Protein AF-A0A6A0IL72-F1 (afdb_monomer_lite)

pLDDT: mean 81.66, std 14.53, range [38.06, 97.75]

Radius of gyration: 19.83 Å; chains: 1; bounding box: 52×42×58 Å

Foldseek 3Di:
DVVVVVLCVQLVVLLVCQLVCLCPPPPVPDDPVLSVVSSVQRSVVSSVVSCVVVVDDVPDDDLVRLVVVLCPDPVLVVLVVVLVVLLVQLVVVLVPCQRNLQRHPVLLLLLLVLLLLLLVLLLVCLVPDDDDNVLSVLSNVLSVVSNLVSDPVNVVVLVCVLCVPPPPDDPVVSCCVSVVVVLVVNLVSLLSNLVVLCVQPVSLSSLSVLLSVLSSVLVSLQVSVCVVPVDDDPPSSSSSSSSSSSSSSSSSSSSVSSVPRDPDD

Sequence (265 aa):
MRRVVGLYLLLFPAALAGSAGLSFLLFRHVDLRFEAFAAVVAVPAFQALVVAALSRRPGSTPLAALAARALSDRAVAPLLAADALLLALFVLRASDPAWGLADGPVPAAWGAAKGLAAAGLLLLLACLRPGKPAGRLCLAVTGIGLAAYALDTFRPWLFRLPERVLPGRSLLYRWLASYGALWVVAVAGLLLAGALLWRRREEAGFLADLAAGATLLSGLLVVLNVFLHPFLVEPWQSLVKALGSLTMTFLLASALLALRARPAR

Structure (mmCIF, N/CA/C/O backbone):
data_AF-A0A6A0IL72-F1
#
_entry.id   AF-A0A6A0IL72-F1
#
loop_
_atom_site.group_PDB
_atom_site.id
_atom_site.type_symbol
_atom_site.label_atom_id
_atom_site.label_alt_id
_atom_site.label_comp_id
_atom_site.label_asym_id
_atom_site.label_entity_id
_atom_site.label_seq_id
_atom_site.pdbx_PDB_ins_code
_atom_site.Cartn_x
_atom_site.Cartn_y
_atom_site.Cartn_z
_atom_site.occupancy
_atom_site.B_iso_or_equiv
_atom_site.auth_seq_id
_atom_site.auth_comp_id
_atom_site.auth_asym_id
_atom_site.auth_atom_id
_atom_site.pdbx_PDB_model_num
ATOM 1 N N . MET A 1 1 ? -29.699 -17.834 -8.330 1.00 41.88 1 MET A N 1
ATOM 2 C CA . MET A 1 1 ? -29.641 -17.381 -9.740 1.00 41.88 1 MET A CA 1
ATOM 3 C C . MET A 1 1 ? -29.772 -15.866 -9.925 1.00 41.88 1 MET A C 1
ATOM 5 O O . MET A 1 1 ? -28.859 -15.301 -10.505 1.00 41.88 1 MET A O 1
ATOM 9 N N . ARG A 1 2 ? -30.789 -15.168 -9.387 1.00 38.06 2 ARG A N 1
ATOM 10 C CA . ARG A 1 2 ? -30.931 -13.692 -9.524 1.00 38.06 2 ARG A CA 1
ATOM 11 C C . ARG A 1 2 ? -29.682 -12.864 -9.157 1.00 38.06 2 ARG A C 1
ATOM 13 O O . ARG A 1 2 ? -29.337 -11.948 -9.888 1.00 38.06 2 ARG A O 1
ATOM 20 N N . ARG A 1 3 ? -28.965 -13.210 -8.077 1.00 42.03 3 ARG A N 1
ATOM 21 C CA . ARG A 1 3 ? -27.696 -12.544 -7.696 1.00 42.03 3 ARG A CA 1
ATOM 22 C C . ARG A 1 3 ? -26.552 -12.773 -8.691 1.00 42.03 3 ARG A C 1
ATOM 24 O O . ARG A 1 3 ? -25.750 -11.874 -8.890 1.00 42.03 3 ARG A O 1
ATOM 31 N N . VAL A 1 4 ? -26.492 -13.952 -9.310 1.00 43.38 4 VAL A N 1
ATOM 32 C CA . VAL A 1 4 ? -25.464 -14.302 -10.306 1.00 43.38 4 VAL A CA 1
ATOM 33 C C . VAL A 1 4 ? -25.729 -13.556 -11.612 1.00 43.38 4 VAL A C 1
ATOM 35 O O . VAL A 1 4 ? -24.819 -12.944 -12.149 1.00 43.38 4 VAL A O 1
ATOM 38 N N . VAL A 1 5 ? -26.989 -13.519 -12.061 1.00 46.19 5 VAL A N 1
ATOM 39 C CA . VAL A 1 5 ? -27.412 -12.739 -13.236 1.00 46.19 5 VAL A CA 1
ATOM 40 C C . VAL A 1 5 ? -27.201 -11.240 -13.006 1.00 46.19 5 VAL A C 1
AT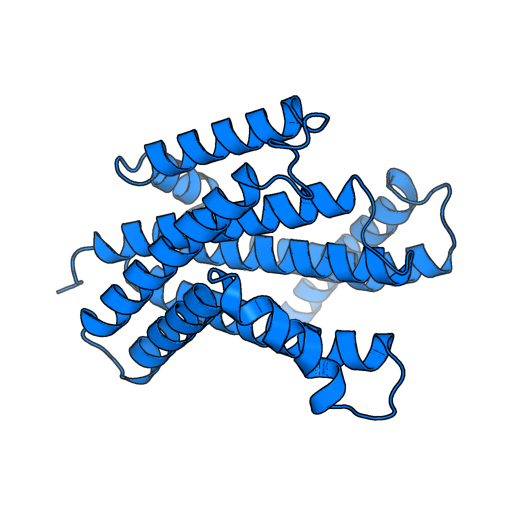OM 42 O O . VAL A 1 5 ? -26.696 -10.560 -13.888 1.00 46.19 5 VAL A O 1
ATOM 45 N N . GLY A 1 6 ? -27.503 -10.727 -11.809 1.00 49.44 6 GLY A N 1
ATOM 46 C CA . GLY A 1 6 ? -27.252 -9.327 -11.453 1.00 49.44 6 GLY A CA 1
ATOM 47 C C . GLY A 1 6 ? -25.765 -8.959 -11.430 1.00 49.44 6 GLY A C 1
ATOM 48 O O . GLY A 1 6 ? -25.395 -7.926 -11.973 1.00 49.44 6 GLY A O 1
ATOM 49 N N . LEU A 1 7 ? -24.903 -9.815 -10.862 1.00 50.97 7 LEU A N 1
ATOM 50 C CA . LEU A 1 7 ? -23.447 -9.633 -10.917 1.00 50.97 7 LEU A CA 1
ATOM 51 C C . LEU A 1 7 ? -22.929 -9.702 -12.357 1.00 50.97 7 LEU A C 1
ATOM 53 O O . LEU A 1 7 ? -22.117 -8.873 -12.743 1.00 50.97 7 LEU A O 1
ATOM 57 N N . TYR A 1 8 ? -23.428 -10.635 -13.167 1.00 47.09 8 TYR A N 1
ATOM 58 C CA . TYR A 1 8 ? -23.041 -10.766 -14.571 1.00 47.09 8 TYR A CA 1
ATOM 59 C C . TYR A 1 8 ? -23.429 -9.530 -15.394 1.00 47.09 8 TYR A C 1
ATOM 61 O O . TYR A 1 8 ? -22.587 -8.958 -16.080 1.00 47.09 8 TYR A O 1
ATOM 69 N N . LEU A 1 9 ? -24.670 -9.053 -15.255 1.00 52.88 9 LEU A N 1
ATOM 70 C CA . LEU A 1 9 ? -25.166 -7.837 -15.911 1.00 52.88 9 LEU A CA 1
ATOM 71 C C . LEU A 1 9 ? -24.466 -6.558 -15.437 1.00 52.88 9 LEU A C 1
ATOM 73 O O . LEU A 1 9 ? -24.568 -5.540 -16.108 1.00 52.88 9 LEU A O 1
ATOM 77 N N . LEU A 1 10 ? -23.755 -6.601 -14.309 1.00 58.22 10 LEU A N 1
ATOM 78 C CA . LEU A 1 10 ? -22.943 -5.495 -13.805 1.00 58.22 10 LEU A CA 1
ATOM 79 C C . LEU A 1 10 ? -21.492 -5.556 -14.269 1.00 58.22 10 LEU A C 1
ATOM 81 O O . LEU A 1 10 ? -20.910 -4.549 -14.667 1.00 58.22 10 LEU A O 1
ATOM 85 N N . LEU A 1 11 ? -20.920 -6.754 -14.237 1.00 53.12 11 LEU A N 1
ATOM 86 C CA . LEU A 1 11 ? -19.556 -7.023 -14.663 1.00 53.12 11 LEU A CA 1
ATOM 87 C C . LEU A 1 11 ? -19.400 -6.879 -16.181 1.00 53.12 11 LEU A C 1
ATOM 89 O O . LEU A 1 11 ? -18.343 -6.455 -16.640 1.00 53.12 11 LEU A O 1
ATOM 93 N N . PHE A 1 12 ? -20.439 -7.183 -16.959 1.00 54.31 12 PHE A N 1
ATOM 94 C CA . PHE A 1 12 ? -20.432 -7.095 -18.420 1.00 54.31 12 PHE A CA 1
ATOM 95 C C . PHE A 1 12 ? -20.286 -5.656 -18.966 1.00 54.31 12 PHE A C 1
ATOM 97 O O . PHE A 1 12 ? -19.329 -5.404 -19.697 1.00 54.31 12 PHE A O 1
ATOM 104 N N . PRO A 1 13 ? -21.131 -4.672 -18.596 1.00 54.44 13 PRO A N 1
ATOM 105 C CA . PRO A 1 13 ? -20.941 -3.282 -19.009 1.00 54.44 13 PRO A CA 1
ATOM 106 C C . PRO A 1 13 ? -19.683 -2.666 -18.390 1.00 54.44 13 PRO A C 1
ATOM 108 O O . PRO A 1 13 ? -19.047 -1.833 -19.026 1.00 54.44 13 PRO A O 1
ATOM 111 N N . ALA A 1 14 ? -19.274 -3.104 -17.193 1.00 57.66 14 ALA A N 1
ATOM 112 C CA . ALA A 1 14 ? -18.000 -2.702 -16.609 1.00 57.66 14 ALA A CA 1
ATOM 113 C C . ALA A 1 14 ? -16.800 -3.210 -17.431 1.00 57.66 14 ALA A C 1
ATOM 115 O O . ALA A 1 14 ? -15.848 -2.465 -17.651 1.00 57.66 14 ALA A O 1
ATOM 116 N N . ALA A 1 15 ? -16.867 -4.440 -17.950 1.00 57.91 15 ALA A N 1
ATOM 117 C CA . ALA A 1 15 ? -15.878 -4.954 -18.890 1.00 57.91 15 ALA A CA 1
ATOM 118 C C . ALA A 1 15 ? -15.869 -4.184 -20.202 1.00 57.91 15 ALA A C 1
ATOM 120 O O . ALA A 1 15 ? -14.795 -3.791 -20.632 1.00 57.91 15 ALA A O 1
ATOM 121 N N . LEU A 1 16 ? -17.039 -3.919 -20.788 1.00 58.41 16 LEU A N 1
ATOM 122 C CA . LEU A 1 16 ? -17.164 -3.151 -22.028 1.00 58.41 16 LEU A CA 1
ATOM 123 C C . LEU A 1 16 ? -16.639 -1.721 -21.885 1.00 58.41 16 LEU A C 1
ATOM 125 O O . LEU A 1 16 ? -15.922 -1.244 -22.758 1.00 58.41 16 LEU A O 1
ATOM 129 N N . ALA A 1 17 ? -16.963 -1.039 -20.785 1.00 59.59 17 ALA A N 1
ATOM 130 C CA . ALA A 1 17 ? -16.472 0.307 -20.508 1.00 59.59 17 ALA A CA 1
ATOM 131 C C . ALA A 1 17 ? -14.963 0.313 -20.218 1.00 59.59 17 ALA A C 1
ATOM 133 O O . ALA A 1 17 ? -14.257 1.198 -20.692 1.00 59.59 17 ALA A O 1
ATOM 134 N N . GLY A 1 18 ? -14.461 -0.688 -19.486 1.00 58.06 18 GLY A N 1
ATOM 135 C CA . GLY A 1 18 ? -13.032 -0.865 -19.231 1.00 58.06 18 GLY A CA 1
ATOM 136 C C . GLY A 1 18 ? -12.243 -1.146 -20.510 1.00 58.06 18 GLY A C 1
ATOM 137 O O . GLY A 1 18 ? -11.233 -0.492 -20.755 1.00 58.06 18 GLY A O 1
ATOM 138 N N . SER A 1 19 ? -12.725 -2.055 -21.362 1.00 58.22 19 SER A N 1
ATOM 139 C CA . SER A 1 19 ? -12.102 -2.360 -22.652 1.00 58.22 19 SER A CA 1
ATOM 140 C C . SER A 1 19 ? -12.186 -1.173 -23.609 1.00 58.22 19 SER A C 1
ATOM 142 O O . SER A 1 19 ? -11.173 -0.791 -24.178 1.00 58.22 19 SER A O 1
ATOM 144 N N . ALA A 1 20 ? -13.348 -0.521 -23.726 1.00 55.88 20 ALA A N 1
ATOM 145 C CA . ALA A 1 20 ? -13.509 0.652 -24.581 1.00 55.88 20 ALA A CA 1
ATOM 146 C C . ALA A 1 20 ? -12.652 1.832 -24.100 1.00 55.88 20 ALA A C 1
ATOM 148 O O . ALA A 1 20 ? -12.036 2.504 -24.918 1.00 55.88 20 ALA A O 1
ATOM 149 N N . GLY A 1 21 ? -12.561 2.069 -22.788 1.00 56.91 21 GLY A N 1
ATOM 150 C CA . GLY A 1 21 ? -11.708 3.111 -22.216 1.00 56.91 21 GLY A CA 1
ATOM 151 C C . GLY A 1 21 ? -10.224 2.875 -22.500 1.00 56.91 21 GLY A C 1
ATOM 152 O O . GLY A 1 21 ? -9.524 3.811 -22.881 1.00 56.91 21 GLY A O 1
ATOM 153 N N . LEU A 1 22 ? -9.756 1.628 -22.393 1.00 55.00 22 LEU A N 1
ATOM 154 C CA . LEU A 1 22 ? -8.389 1.252 -22.768 1.00 55.00 22 LEU A CA 1
ATOM 155 C C . LEU A 1 22 ? -8.123 1.477 -24.265 1.00 55.00 22 LEU A C 1
ATOM 157 O O . LEU A 1 22 ? -7.118 2.100 -24.611 1.00 55.00 22 LEU A O 1
ATOM 161 N N . SER A 1 23 ? -9.041 1.051 -25.137 1.00 53.84 23 SER A N 1
ATOM 162 C CA . SER A 1 23 ? -8.916 1.216 -26.591 1.00 53.84 23 SER A CA 1
ATOM 163 C C . SER A 1 23 ? -8.974 2.686 -27.038 1.00 53.84 23 SER A C 1
ATOM 165 O O . SER A 1 23 ? -8.241 3.086 -27.941 1.00 53.84 23 SER A O 1
ATOM 167 N N . PHE A 1 24 ? -9.821 3.520 -26.416 1.00 56.19 24 PHE A N 1
ATOM 168 C CA . PHE A 1 24 ? -10.054 4.905 -26.857 1.00 56.19 24 PHE A CA 1
ATOM 169 C C . PHE A 1 24 ? -9.116 5.941 -26.218 1.00 56.19 24 PHE A C 1
ATOM 171 O O . PHE A 1 24 ? -8.718 6.883 -26.902 1.00 56.19 24 PHE A O 1
ATOM 178 N N . LEU A 1 25 ? -8.777 5.806 -24.926 1.00 50.66 25 LEU A N 1
ATOM 179 C CA . LEU A 1 25 ? -8.021 6.827 -24.176 1.00 50.66 25 LEU A CA 1
ATOM 180 C C . LEU A 1 25 ? -6.521 6.529 -24.058 1.00 50.66 25 LEU A C 1
ATOM 182 O O . LEU A 1 25 ? -5.742 7.468 -23.915 1.00 50.66 25 LEU A O 1
ATOM 186 N N . LEU A 1 26 ? -6.110 5.256 -24.095 1.00 47.50 26 LEU A N 1
ATOM 187 C CA . LEU A 1 26 ? -4.726 4.849 -23.808 1.00 47.50 26 LEU A CA 1
ATOM 188 C C . LEU A 1 26 ? -3.990 4.249 -25.015 1.00 47.50 26 LEU A C 1
ATOM 190 O O . LEU A 1 26 ? -2.783 4.454 -25.129 1.00 47.50 26 LEU A O 1
ATOM 194 N N . PHE A 1 27 ? -4.680 3.542 -25.922 1.00 49.66 27 PHE A N 1
ATOM 195 C CA . PHE A 1 27 ? -4.007 2.635 -26.869 1.00 49.66 27 PHE A CA 1
ATOM 196 C C . PHE A 1 27 ? -4.319 2.804 -28.348 1.00 49.66 27 PHE A C 1
ATOM 198 O O . PHE A 1 27 ? -4.014 1.919 -29.141 1.00 49.66 27 PHE A O 1
ATOM 205 N N . ARG A 1 28 ? -4.767 3.985 -28.781 1.00 47.75 28 ARG A N 1
ATOM 206 C CA . ARG A 1 28 ? -4.951 4.258 -30.218 1.00 47.75 28 ARG A CA 1
ATOM 207 C C . ARG A 1 28 ? -3.653 4.127 -31.051 1.00 47.75 28 ARG A C 1
ATOM 209 O O . ARG A 1 28 ? -3.728 4.117 -32.278 1.00 47.75 28 ARG A O 1
ATOM 216 N N . HIS A 1 29 ? -2.480 4.033 -30.408 1.00 50.22 29 HIS A N 1
ATOM 217 C CA . HIS A 1 29 ? -1.148 3.962 -31.032 1.00 50.22 29 HIS A CA 1
ATOM 218 C C . HIS A 1 29 ? -0.230 2.847 -30.478 1.00 50.22 29 HIS A C 1
ATOM 220 O O . HIS A 1 29 ? 0.980 2.921 -30.681 1.00 50.22 29 HIS A O 1
ATOM 226 N N . VAL A 1 30 ? -0.747 1.839 -29.759 1.00 50.53 30 VAL A N 1
ATOM 227 C CA . VAL A 1 30 ? 0.099 0.810 -29.111 1.00 50.53 30 VAL A CA 1
ATOM 228 C C . VAL A 1 30 ? -0.191 -0.593 -29.652 1.00 50.53 30 VAL A C 1
ATOM 230 O O . VAL A 1 30 ? -1.283 -0.867 -30.134 1.00 50.53 30 VAL A O 1
ATOM 233 N N . ASP A 1 31 ? 0.821 -1.464 -29.608 1.00 61.84 31 ASP A N 1
ATOM 234 C CA . ASP A 1 31 ? 0.783 -2.860 -30.057 1.00 61.84 31 ASP A CA 1
ATOM 235 C C . ASP A 1 31 ? -0.436 -3.621 -29.487 1.00 61.84 31 ASP A C 1
ATOM 237 O O . ASP A 1 31 ? -0.677 -3.623 -28.276 1.00 61.84 31 ASP A O 1
ATOM 241 N N . LEU A 1 32 ? -1.178 -4.315 -30.361 1.00 55.16 32 LEU A N 1
ATOM 242 C CA . LEU A 1 32 ? -2.379 -5.104 -30.041 1.00 55.16 32 LEU A CA 1
ATOM 243 C C . LEU A 1 32 ? -2.142 -6.133 -28.920 1.00 55.16 32 LEU A C 1
ATOM 245 O O . LEU A 1 32 ? -3.059 -6.478 -28.171 1.00 55.16 32 LEU A O 1
ATOM 249 N N . ARG A 1 33 ? -0.904 -6.623 -28.765 1.00 58.69 33 ARG A N 1
ATOM 250 C CA . ARG A 1 33 ? -0.530 -7.543 -27.676 1.00 58.69 33 ARG A CA 1
ATOM 251 C C . ARG A 1 33 ? -0.563 -6.872 -26.305 1.00 58.69 33 ARG A C 1
ATOM 253 O O . ARG A 1 33 ? -0.922 -7.515 -25.319 1.00 58.69 33 ARG A O 1
ATOM 260 N N . PHE A 1 34 ? -0.207 -5.593 -26.240 1.00 59.72 34 PHE A N 1
ATOM 261 C CA . PHE A 1 34 ? -0.262 -4.826 -25.003 1.00 59.72 34 PHE A CA 1
ATOM 262 C C . PHE A 1 34 ? -1.691 -4.459 -24.627 1.00 59.72 34 PHE A C 1
ATOM 264 O O . PHE A 1 34 ? -2.047 -4.551 -23.457 1.00 59.72 34 PHE A O 1
ATOM 271 N N . GLU A 1 35 ? -2.524 -4.113 -25.608 1.00 61.38 35 GLU A N 1
ATOM 272 C CA . GLU A 1 35 ? -3.939 -3.817 -25.381 1.00 61.38 35 GLU A CA 1
ATOM 273 C C . GLU A 1 35 ? -4.672 -5.022 -24.769 1.00 61.38 35 GLU A C 1
ATOM 275 O O . GLU A 1 35 ? -5.353 -4.885 -23.751 1.00 61.38 35 GLU A O 1
ATOM 280 N N . ALA A 1 36 ? -4.453 -6.225 -25.313 1.00 62.56 36 ALA A N 1
ATOM 281 C CA . ALA A 1 36 ? -5.012 -7.458 -24.761 1.00 62.56 36 ALA A CA 1
ATOM 282 C C . ALA A 1 36 ? -4.528 -7.728 -23.323 1.00 62.56 36 ALA A C 1
ATOM 284 O O . ALA A 1 36 ? -5.321 -8.104 -22.458 1.00 62.56 36 ALA A O 1
ATOM 285 N N . PHE A 1 37 ? -3.243 -7.498 -23.037 1.00 62.41 37 PHE A N 1
ATOM 286 C CA . PHE A 1 37 ? -2.682 -7.675 -21.696 1.00 62.41 37 PHE A CA 1
ATOM 287 C C . PHE A 1 37 ? -3.215 -6.638 -20.693 1.00 62.41 37 PHE A C 1
ATOM 289 O O . PHE A 1 37 ? -3.620 -6.988 -19.583 1.00 62.41 37 PHE A O 1
ATOM 296 N N . ALA A 1 38 ? -3.293 -5.369 -21.097 1.00 62.62 38 ALA A N 1
ATOM 297 C CA . ALA A 1 38 ? -3.857 -4.292 -20.295 1.00 62.62 38 ALA A CA 1
ATOM 298 C C . ALA A 1 38 ? -5.345 -4.528 -20.004 1.00 62.62 38 ALA A C 1
ATOM 300 O O . ALA A 1 38 ? -5.788 -4.298 -18.879 1.00 62.62 38 ALA A O 1
ATOM 301 N N . ALA A 1 39 ? -6.099 -5.062 -20.969 1.00 65.25 39 ALA A N 1
ATOM 302 C CA . ALA A 1 39 ? -7.489 -5.454 -20.771 1.00 65.25 39 ALA A CA 1
ATOM 303 C C . ALA A 1 39 ? -7.625 -6.564 -19.719 1.00 65.25 39 ALA A C 1
ATOM 305 O O . ALA A 1 39 ? -8.441 -6.431 -18.810 1.00 65.25 39 ALA A O 1
ATOM 306 N N . VAL A 1 40 ? -6.783 -7.604 -19.763 1.00 62.97 40 VAL A N 1
ATOM 307 C CA . VAL A 1 40 ? -6.779 -8.694 -18.764 1.00 62.97 40 VAL A CA 1
ATOM 308 C C . VAL A 1 40 ? -6.530 -8.183 -17.338 1.00 62.97 40 VAL A C 1
ATOM 310 O O . VAL A 1 40 ? -6.999 -8.796 -16.383 1.00 62.97 40 VAL A O 1
ATOM 313 N N . VAL A 1 41 ? -5.843 -7.050 -17.175 1.00 63.03 41 VAL A N 1
ATOM 314 C CA . VAL A 1 41 ? -5.521 -6.473 -15.862 1.00 63.03 41 VAL A CA 1
ATOM 315 C C . VAL A 1 41 ? -6.528 -5.406 -15.418 1.00 63.03 41 VAL A C 1
ATOM 317 O O . VAL A 1 41 ? -7.045 -5.463 -14.300 1.00 63.03 41 VAL A O 1
ATOM 320 N N . ALA A 1 42 ? -6.821 -4.421 -16.267 1.00 64.25 42 ALA A N 1
ATOM 321 C CA . ALA A 1 42 ? -7.627 -3.267 -15.877 1.00 64.25 42 ALA A CA 1
ATOM 322 C C . ALA A 1 42 ? -9.131 -3.572 -15.867 1.00 64.25 42 ALA A C 1
ATOM 324 O O . ALA A 1 42 ? -9.854 -3.014 -15.039 1.00 64.25 42 ALA A O 1
ATOM 325 N N . VAL A 1 43 ? -9.610 -4.478 -16.731 1.00 67.94 43 VAL A N 1
ATOM 326 C CA . VAL A 1 43 ? -11.031 -4.854 -16.761 1.00 67.94 43 VAL A CA 1
ATOM 327 C C . VAL A 1 43 ? -11.457 -5.510 -15.443 1.00 67.94 43 VAL A C 1
ATOM 329 O O . VAL A 1 43 ? -12.412 -5.009 -14.842 1.00 67.94 43 VAL A O 1
ATOM 332 N N . PRO A 1 44 ? -10.757 -6.534 -14.910 1.00 67.06 44 PRO A N 1
ATOM 333 C CA . PRO A 1 44 ? -11.093 -7.092 -13.601 1.00 67.06 44 PRO A CA 1
ATOM 334 C C . PRO A 1 44 ? -10.991 -6.076 -12.460 1.00 67.06 44 PRO A C 1
ATOM 336 O O . PRO A 1 44 ? -11.798 -6.118 -11.533 1.00 67.06 44 PRO A O 1
ATOM 339 N N . ALA A 1 45 ? -10.041 -5.136 -12.522 1.00 64.88 45 ALA A N 1
ATOM 340 C CA . ALA A 1 45 ? -9.916 -4.083 -11.516 1.00 64.88 45 ALA A CA 1
ATOM 341 C C . ALA A 1 45 ? -11.138 -3.146 -11.517 1.00 64.88 45 ALA A C 1
ATOM 343 O O . ALA A 1 45 ? -11.726 -2.890 -10.465 1.00 64.88 45 ALA A O 1
ATOM 344 N N . PHE A 1 46 ? -11.573 -2.686 -12.693 1.00 64.06 46 PHE A N 1
ATOM 345 C CA . PHE A 1 46 ? -12.765 -1.846 -12.829 1.00 64.06 46 PHE A CA 1
ATOM 346 C C . PHE A 1 46 ? -14.037 -2.592 -12.407 1.00 64.06 46 PHE A C 1
ATOM 348 O O . PHE A 1 46 ? -14.858 -2.080 -11.647 1.00 64.06 46 PHE A O 1
ATOM 355 N N . GLN A 1 47 ? -14.156 -3.850 -12.822 1.00 71.25 47 GLN A N 1
ATOM 356 C CA . GLN A 1 47 ? -15.208 -4.760 -12.388 1.00 71.25 47 GLN A CA 1
ATOM 357 C C . GLN A 1 47 ? -15.263 -4.918 -10.862 1.00 71.25 47 GLN A C 1
ATOM 359 O O . GLN A 1 47 ? -16.340 -4.821 -10.272 1.00 71.25 47 GLN A O 1
ATOM 364 N N . ALA A 1 48 ? -14.118 -5.112 -10.207 1.00 68.31 48 ALA A N 1
ATOM 365 C CA . ALA A 1 48 ? -14.038 -5.222 -8.755 1.00 68.31 48 ALA A CA 1
ATOM 366 C C . ALA A 1 48 ? -14.474 -3.926 -8.054 1.00 68.31 48 ALA A C 1
ATOM 368 O O . ALA A 1 48 ? -15.201 -3.993 -7.063 1.00 68.31 48 ALA A O 1
ATOM 369 N N . LEU A 1 49 ? -14.102 -2.753 -8.583 1.00 66.81 49 LEU A N 1
ATOM 370 C CA . LEU A 1 49 ? -14.546 -1.455 -8.060 1.00 66.81 49 LEU A CA 1
ATOM 371 C C . LEU A 1 49 ? -16.066 -1.292 -8.154 1.00 66.81 49 LEU A C 1
ATOM 373 O O . LEU A 1 49 ? -16.706 -0.895 -7.179 1.00 66.81 49 LEU A O 1
ATOM 377 N N . VAL A 1 50 ? -16.652 -1.645 -9.299 1.00 71.00 50 VAL A N 1
ATOM 378 C CA . VAL A 1 50 ? -18.104 -1.597 -9.517 1.00 71.00 50 VAL A CA 1
ATOM 379 C C . VAL A 1 50 ? -18.830 -2.548 -8.561 1.00 71.00 50 VAL A C 1
ATOM 381 O O . VAL A 1 50 ? -19.780 -2.146 -7.885 1.00 71.00 50 VAL A O 1
ATOM 384 N N . VAL A 1 51 ? -18.355 -3.790 -8.427 1.00 72.69 51 VAL A N 1
ATOM 385 C CA . VAL A 1 51 ? -18.919 -4.757 -7.473 1.00 72.69 51 VAL A CA 1
ATOM 386 C C . VAL A 1 51 ? -18.787 -4.249 -6.040 1.00 72.69 51 VAL A C 1
ATOM 388 O O . VAL A 1 51 ? -19.754 -4.330 -5.284 1.00 72.69 51 VAL A O 1
ATOM 391 N N . ALA A 1 52 ? -17.641 -3.687 -5.657 1.00 69.38 52 ALA A N 1
ATOM 392 C CA . ALA A 1 52 ? -17.429 -3.138 -4.322 1.00 69.38 52 ALA A CA 1
ATOM 393 C C . ALA A 1 52 ? -18.338 -1.933 -4.030 1.00 69.38 52 ALA A C 1
ATOM 395 O O . ALA A 1 52 ? -18.830 -1.804 -2.909 1.00 69.38 52 ALA A O 1
ATOM 396 N N . ALA A 1 53 ? -18.598 -1.072 -5.018 1.00 69.62 53 ALA A N 1
ATOM 397 C CA . ALA A 1 53 ? -19.503 0.066 -4.879 1.00 69.62 53 ALA A CA 1
ATOM 398 C C . ALA A 1 53 ? -20.957 -0.382 -4.661 1.00 69.62 53 ALA A C 1
ATOM 400 O O . ALA A 1 53 ? -21.655 0.168 -3.810 1.00 69.62 53 ALA A O 1
ATOM 401 N N . LEU A 1 54 ? -21.395 -1.415 -5.382 1.00 71.38 54 LEU A N 1
ATOM 402 C CA . LEU A 1 54 ? -22.793 -1.860 -5.398 1.00 71.38 54 LEU A CA 1
ATOM 403 C C . LEU A 1 54 ? -23.117 -2.930 -4.357 1.00 71.38 54 LEU A C 1
ATOM 405 O O . LEU A 1 54 ? -24.270 -3.084 -3.967 1.00 71.38 54 LEU A O 1
ATOM 409 N N . SER A 1 55 ? -22.106 -3.641 -3.858 1.00 71.19 55 SER A N 1
ATOM 410 C CA . SER A 1 55 ? -22.253 -4.621 -2.772 1.00 71.19 55 SER A CA 1
ATOM 411 C C . SER A 1 55 ? -22.235 -3.976 -1.382 1.00 71.19 55 SER A C 1
ATOM 413 O O . SER A 1 55 ? -22.207 -4.683 -0.370 1.00 71.19 55 SER A O 1
ATOM 415 N N . ARG A 1 56 ? -22.231 -2.639 -1.304 1.00 66.56 56 ARG A N 1
ATOM 416 C CA . ARG A 1 56 ? -22.279 -1.909 -0.035 1.00 66.56 56 ARG A CA 1
ATOM 417 C C . ARG A 1 56 ? -23.567 -2.220 0.706 1.00 66.56 56 ARG A C 1
ATOM 419 O O . ARG A 1 56 ? -24.663 -2.116 0.161 1.00 66.56 56 ARG A O 1
ATOM 426 N N . ARG A 1 57 ? -23.428 -2.598 1.977 1.00 71.50 57 ARG A N 1
ATOM 427 C CA . ARG A 1 57 ? -24.579 -2.857 2.839 1.00 71.50 57 ARG A CA 1
ATOM 428 C C . ARG A 1 57 ? -25.318 -1.540 3.102 1.00 71.50 57 ARG A C 1
ATOM 430 O O . ARG A 1 57 ? -24.661 -0.555 3.446 1.00 71.50 57 ARG A O 1
ATOM 437 N N . PRO A 1 58 ? -26.658 -1.517 3.004 1.00 61.91 58 PRO A N 1
ATOM 438 C CA . PRO A 1 58 ? -27.449 -0.392 3.490 1.00 61.91 58 PRO A CA 1
ATOM 439 C C . PRO A 1 58 ? -27.059 -0.087 4.943 1.00 61.91 58 PRO A C 1
ATOM 441 O O . PRO A 1 58 ? -27.025 -0.996 5.771 1.00 61.91 58 PRO A O 1
ATOM 444 N N . GLY A 1 59 ? -26.692 1.164 5.230 1.00 70.69 59 GLY A N 1
ATOM 445 C CA . GLY A 1 59 ? -26.212 1.598 6.550 1.00 70.69 59 GLY A CA 1
ATOM 446 C C . GLY A 1 59 ? -24.688 1.632 6.735 1.00 70.69 59 GLY A C 1
ATOM 447 O O . GLY A 1 59 ? -24.231 2.076 7.783 1.00 70.69 59 GLY A O 1
ATOM 448 N N . SER A 1 60 ? -23.879 1.221 5.750 1.00 79.56 60 SER A N 1
ATOM 449 C CA . SER A 1 60 ? -22.422 1.423 5.820 1.00 79.56 60 SER A CA 1
ATOM 450 C C . SER A 1 60 ? -22.049 2.903 5.688 1.00 79.56 60 SER A C 1
ATOM 452 O O . SER A 1 60 ? -22.589 3.588 4.815 1.00 79.56 60 SER A O 1
ATOM 454 N N . THR A 1 61 ? -21.075 3.374 6.473 1.00 84.69 61 THR A N 1
ATOM 455 C CA . THR A 1 61 ? -20.547 4.743 6.373 1.00 84.69 61 THR A CA 1
ATOM 456 C C . THR A 1 61 ? -20.056 5.040 4.937 1.00 84.69 61 THR A C 1
ATOM 458 O O . THR A 1 61 ? -19.280 4.260 4.369 1.00 84.69 61 THR A O 1
ATOM 461 N N . PRO A 1 62 ? -20.485 6.150 4.301 1.00 86.94 62 PRO A N 1
ATOM 462 C CA . PRO A 1 62 ? -20.000 6.542 2.974 1.00 86.94 62 PRO A CA 1
ATOM 463 C C . PRO A 1 62 ? -18.472 6.727 2.946 1.00 86.94 62 PRO A C 1
ATOM 465 O O . PRO A 1 62 ? -17.909 7.253 3.905 1.00 86.94 62 PRO A O 1
ATOM 468 N N . LEU A 1 63 ? -17.785 6.372 1.843 1.00 85.88 63 LEU A N 1
ATOM 469 C CA . LEU A 1 63 ? -16.317 6.565 1.755 1.00 85.88 63 LEU A CA 1
ATOM 470 C C . LEU A 1 63 ? -15.921 8.025 1.907 1.00 85.88 63 LEU A C 1
ATOM 472 O O . LEU A 1 63 ? -14.952 8.314 2.594 1.00 85.88 63 LEU A O 1
ATOM 476 N N . ALA A 1 64 ? -16.687 8.935 1.300 1.00 87.75 64 ALA A N 1
ATOM 477 C CA . ALA A 1 64 ? -16.443 10.366 1.420 1.00 87.75 64 ALA A CA 1
ATOM 478 C C . ALA A 1 64 ? -16.483 10.822 2.888 1.00 87.75 64 ALA A C 1
ATOM 480 O O . ALA A 1 64 ? -15.649 11.619 3.307 1.00 87.75 64 ALA A O 1
ATOM 481 N N . ALA A 1 65 ? -17.392 10.259 3.692 1.00 91.56 65 ALA A N 1
ATOM 482 C CA . ALA A 1 65 ? -17.468 10.552 5.118 1.00 91.56 65 ALA A CA 1
ATOM 483 C C . ALA A 1 65 ? -16.267 9.976 5.886 1.00 91.56 65 ALA A C 1
ATOM 485 O O . ALA A 1 65 ? -15.708 10.670 6.729 1.00 91.56 65 ALA A O 1
ATOM 486 N N . LEU A 1 66 ? -15.827 8.749 5.581 1.00 91.88 66 LEU A N 1
ATOM 487 C CA . LEU A 1 66 ? -14.621 8.165 6.189 1.00 91.88 66 LEU A CA 1
ATOM 488 C C . LEU A 1 66 ? -13.356 8.951 5.828 1.00 91.88 66 LEU A C 1
ATOM 490 O O . LEU A 1 66 ? -12.533 9.215 6.701 1.00 91.88 66 LEU A O 1
ATOM 494 N N . ALA A 1 67 ? -13.231 9.378 4.570 1.00 92.06 67 ALA A N 1
ATOM 495 C CA . ALA A 1 67 ? -12.135 10.219 4.109 1.00 92.06 67 ALA A CA 1
ATOM 496 C C . ALA A 1 67 ? -12.142 11.579 4.822 1.00 92.06 67 ALA A C 1
ATOM 498 O O . ALA A 1 67 ? -11.121 11.975 5.377 1.00 92.06 67 ALA A O 1
ATOM 499 N N . ALA A 1 68 ? -13.294 12.254 4.892 1.00 93.56 68 ALA A N 1
ATOM 500 C CA . ALA A 1 68 ? -13.431 13.520 5.610 1.00 93.56 68 ALA A CA 1
ATOM 501 C C . ALA A 1 68 ? -13.077 13.374 7.100 1.00 93.56 68 ALA A C 1
ATOM 503 O O . ALA A 1 68 ? -12.331 14.188 7.640 1.00 93.56 68 ALA A O 1
ATOM 504 N N . ARG A 1 69 ? -13.539 12.301 7.756 1.00 93.69 69 ARG A N 1
ATOM 505 C CA . ARG A 1 69 ? -13.203 12.010 9.159 1.00 93.69 69 ARG A CA 1
ATOM 506 C C . ARG A 1 69 ? -11.709 11.768 9.352 1.00 93.69 69 ARG A C 1
ATOM 508 O O . ARG A 1 69 ? -11.132 12.341 10.273 1.00 93.69 69 ARG A O 1
ATOM 515 N N . ALA A 1 70 ? -11.078 10.979 8.482 1.00 91.31 70 ALA A N 1
ATOM 516 C CA . ALA A 1 70 ? -9.638 10.733 8.522 1.00 91.31 70 ALA A CA 1
ATOM 517 C C . ALA A 1 70 ? -8.828 12.028 8.321 1.00 91.31 70 ALA A C 1
ATOM 519 O O . ALA A 1 70 ? -7.893 12.283 9.077 1.00 91.31 70 ALA A O 1
ATOM 520 N N . LEU A 1 71 ? -9.229 12.870 7.362 1.00 93.38 71 LEU A N 1
ATOM 521 C CA . LEU A 1 71 ? -8.605 14.168 7.079 1.00 93.38 71 LEU A CA 1
ATOM 522 C C . LEU A 1 71 ? -8.811 15.192 8.203 1.00 93.38 71 LEU A C 1
ATOM 524 O O . LEU A 1 71 ? -7.977 16.070 8.385 1.00 93.38 71 LEU A O 1
ATOM 528 N N . SER A 1 72 ? -9.898 15.079 8.968 1.00 94.81 72 SER A N 1
ATOM 529 C CA . SER A 1 72 ? -10.178 15.950 10.116 1.00 94.81 72 SER A CA 1
ATOM 530 C C . SER A 1 72 ? -9.510 15.498 11.423 1.00 94.81 72 SER A C 1
ATOM 532 O O . SER A 1 72 ? -9.532 16.230 12.415 1.00 94.81 72 SER A O 1
ATOM 534 N N . ASP A 1 73 ? -8.924 14.294 11.469 1.00 95.81 73 ASP A N 1
ATOM 535 C CA . ASP A 1 73 ? -8.300 13.787 12.691 1.00 95.81 73 ASP A CA 1
ATOM 536 C C . ASP A 1 73 ? -6.989 14.530 12.973 1.00 95.81 73 ASP A C 1
ATOM 538 O O . ASP A 1 73 ? -6.043 14.482 12.188 1.00 95.81 73 ASP A O 1
ATOM 542 N N . ARG A 1 74 ? -6.910 15.173 14.145 1.00 95.56 74 ARG A N 1
ATOM 543 C CA . ARG A 1 74 ? -5.779 16.026 14.549 1.00 95.56 74 ARG A CA 1
ATOM 544 C C . ARG A 1 74 ? -4.408 15.344 14.492 1.00 95.56 74 ARG A C 1
ATOM 546 O O . ARG A 1 74 ? -3.415 16.049 14.371 1.00 95.56 74 ARG A O 1
ATOM 553 N N . ALA A 1 75 ? -4.330 14.016 14.609 1.00 92.94 75 ALA A N 1
ATOM 554 C CA . ALA A 1 75 ? -3.043 13.317 14.537 1.00 92.94 75 ALA A CA 1
ATOM 555 C C . ALA A 1 75 ? -2.671 12.870 13.118 1.00 92.94 75 ALA A C 1
ATOM 557 O O . ALA A 1 75 ? -1.492 12.696 12.831 1.00 92.94 75 ALA A O 1
ATOM 558 N N . VAL A 1 76 ? -3.655 12.675 12.237 1.00 95.25 76 VAL A N 1
ATOM 559 C CA . VAL A 1 76 ? -3.432 12.186 10.866 1.00 95.25 76 VAL A CA 1
ATOM 560 C C . VAL A 1 76 ? -3.359 13.327 9.860 1.00 95.25 76 VAL A C 1
ATOM 562 O O . VAL A 1 76 ? -2.532 13.277 8.954 1.00 95.25 76 VAL A O 1
ATOM 565 N N . ALA A 1 77 ? -4.162 14.375 10.039 1.00 94.38 77 ALA A N 1
ATOM 566 C CA . ALA A 1 77 ? -4.162 15.564 9.195 1.00 94.38 77 ALA A CA 1
ATOM 567 C C . ALA A 1 77 ? -2.754 16.144 8.935 1.00 94.38 77 ALA A C 1
ATOM 569 O O . ALA A 1 77 ? -2.407 16.303 7.763 1.00 94.38 77 ALA A O 1
ATOM 570 N N . PRO A 1 78 ? -1.902 16.406 9.955 1.00 94.88 78 PRO A N 1
ATOM 571 C CA . PRO A 1 78 ? -0.567 16.956 9.710 1.00 94.88 78 PRO A CA 1
ATOM 572 C C . PRO A 1 78 ? 0.337 15.985 8.944 1.00 94.88 78 PRO A C 1
ATOM 574 O O . PRO A 1 78 ? 1.121 16.419 8.107 1.00 94.88 78 PRO A O 1
ATOM 577 N N . LEU A 1 79 ? 0.204 14.676 9.182 1.00 94.44 79 LEU A N 1
ATOM 578 C CA . LEU A 1 79 ? 0.965 13.652 8.467 1.00 94.44 79 LEU A CA 1
ATOM 579 C C . LEU A 1 79 ? 0.592 13.620 6.978 1.00 94.44 79 LEU A C 1
ATOM 581 O O . LEU A 1 79 ? 1.478 13.616 6.128 1.00 94.44 79 LEU A O 1
ATOM 585 N N . LEU A 1 80 ? -0.708 13.620 6.662 1.00 93.88 80 LEU A N 1
ATOM 586 C CA . LEU A 1 80 ? -1.192 13.626 5.278 1.00 93.88 80 LEU A CA 1
ATOM 587 C C . LEU A 1 80 ? -0.829 14.926 4.555 1.00 93.88 80 LEU A C 1
ATOM 589 O O . LEU A 1 80 ? -0.433 14.881 3.395 1.00 93.88 80 LEU A O 1
ATOM 593 N N . ALA A 1 81 ? -0.923 16.070 5.238 1.00 94.88 81 ALA A N 1
ATOM 594 C CA . ALA A 1 81 ? -0.542 17.362 4.676 1.00 94.88 81 ALA A CA 1
ATOM 595 C C . ALA A 1 81 ? 0.964 17.437 4.383 1.00 94.88 81 ALA A C 1
ATOM 597 O O . ALA A 1 81 ? 1.354 17.861 3.296 1.00 94.88 81 ALA A O 1
ATOM 598 N N . ALA A 1 82 ? 1.805 16.980 5.318 1.00 93.88 82 ALA A N 1
ATOM 599 C CA . ALA A 1 82 ? 3.250 16.920 5.120 1.00 93.88 82 ALA A CA 1
ATOM 600 C C . ALA A 1 82 ? 3.617 16.001 3.947 1.00 93.88 82 ALA A C 1
ATOM 602 O O . ALA A 1 82 ? 4.447 16.365 3.118 1.00 93.88 82 ALA A O 1
ATOM 603 N N . ASP A 1 83 ? 2.971 14.838 3.839 1.00 93.69 83 ASP A N 1
ATOM 604 C CA . ASP A 1 83 ? 3.240 13.908 2.746 1.00 93.69 83 ASP A CA 1
ATOM 605 C C . ASP A 1 83 ? 2.766 14.438 1.389 1.00 93.69 83 ASP A C 1
ATOM 607 O O . ASP A 1 83 ? 3.483 14.309 0.402 1.00 93.69 83 ASP A O 1
ATOM 611 N N . ALA A 1 84 ? 1.601 15.091 1.338 1.00 93.25 84 ALA A N 1
ATOM 612 C CA . ALA A 1 84 ? 1.109 15.744 0.129 1.00 93.25 84 ALA A CA 1
ATOM 613 C C . ALA A 1 84 ? 2.048 16.869 -0.330 1.00 93.25 84 ALA A C 1
ATOM 615 O O . ALA A 1 84 ? 2.362 16.959 -1.517 1.00 93.25 84 ALA A O 1
ATOM 616 N N . LEU A 1 85 ? 2.540 17.690 0.606 1.00 94.44 85 LEU A N 1
ATOM 617 C CA . LEU A 1 85 ? 3.514 18.740 0.316 1.00 94.44 85 LEU A CA 1
ATOM 618 C C . LEU A 1 85 ? 4.827 18.150 -0.208 1.00 94.44 85 LEU A C 1
ATOM 620 O O . LEU A 1 85 ? 5.340 18.616 -1.219 1.00 94.44 85 LEU A O 1
ATOM 624 N N . LEU A 1 86 ? 5.360 17.115 0.446 1.00 92.12 86 LEU A N 1
ATOM 625 C CA . LEU A 1 86 ? 6.601 16.468 0.020 1.00 92.12 86 LEU A CA 1
ATOM 626 C C . LEU A 1 86 ? 6.456 15.796 -1.345 1.00 92.12 86 LEU A C 1
ATOM 628 O O . LEU A 1 86 ? 7.318 15.982 -2.195 1.00 92.12 86 LEU A O 1
ATOM 632 N N . LEU A 1 87 ? 5.355 15.084 -1.600 1.00 90.38 87 LEU A N 1
ATOM 633 C CA . LEU A 1 87 ? 5.076 14.511 -2.918 1.00 90.38 87 LEU A CA 1
ATOM 634 C C . LEU A 1 87 ? 4.983 15.597 -3.994 1.00 90.38 87 LEU A C 1
ATOM 636 O O . LEU A 1 87 ? 5.584 15.440 -5.054 1.00 90.38 87 LEU A O 1
ATOM 640 N N . ALA A 1 88 ? 4.300 16.712 -3.717 1.00 90.44 88 ALA A N 1
ATOM 641 C CA . ALA A 1 88 ? 4.254 17.846 -4.636 1.00 90.44 88 ALA A CA 1
ATOM 642 C C . ALA A 1 88 ? 5.657 18.420 -4.895 1.00 90.44 88 ALA A C 1
ATOM 644 O O . ALA A 1 88 ? 6.017 18.656 -6.045 1.00 90.44 88 ALA A O 1
ATOM 645 N N . LEU A 1 89 ? 6.478 18.580 -3.853 1.00 89.88 89 LEU A N 1
ATOM 646 C CA . LEU A 1 89 ? 7.861 19.042 -3.986 1.00 89.88 89 LEU A CA 1
ATOM 647 C C . LEU A 1 89 ? 8.719 18.076 -4.808 1.00 89.88 89 LEU A C 1
ATOM 649 O O . LEU A 1 89 ? 9.491 18.533 -5.645 1.00 89.88 89 LEU A O 1
ATOM 653 N N . PHE A 1 90 ? 8.575 16.765 -4.616 1.00 89.12 90 PHE A N 1
ATOM 654 C CA . PHE A 1 90 ? 9.332 15.778 -5.384 1.00 89.12 90 PHE A CA 1
ATOM 655 C C . PHE A 1 90 ? 8.935 15.755 -6.863 1.00 89.12 90 PHE A C 1
ATOM 657 O O . PHE A 1 90 ? 9.790 15.556 -7.721 1.00 89.12 90 PHE A O 1
ATOM 664 N N . VAL A 1 91 ? 7.657 15.995 -7.175 1.00 85.00 91 VAL A N 1
ATOM 665 C CA . VAL A 1 91 ? 7.193 16.152 -8.563 1.00 85.00 91 VAL A CA 1
ATOM 666 C C . VAL A 1 91 ? 7.729 17.451 -9.169 1.00 85.00 91 VAL A C 1
ATOM 668 O O . VAL A 1 91 ? 8.271 17.438 -10.270 1.00 85.00 91 VAL A O 1
ATOM 671 N N . LEU A 1 92 ? 7.628 18.572 -8.448 1.00 87.88 92 LEU A N 1
ATOM 672 C CA . LEU A 1 92 ? 8.089 19.879 -8.930 1.00 87.88 92 LEU A CA 1
ATOM 673 C C . LEU A 1 92 ? 9.612 19.946 -9.103 1.00 87.88 92 LEU A C 1
ATOM 675 O O . LEU A 1 92 ? 10.100 20.684 -9.955 1.00 87.88 92 LEU A O 1
ATOM 679 N N . ARG A 1 93 ? 10.365 19.175 -8.312 1.00 88.12 93 ARG A N 1
ATOM 680 C CA . ARG A 1 93 ? 11.830 19.088 -8.368 1.00 88.12 93 ARG A CA 1
ATOM 681 C C . ARG A 1 93 ? 12.317 17.767 -8.963 1.00 88.12 93 ARG A C 1
ATOM 683 O O . ARG A 1 93 ? 13.406 17.319 -8.623 1.00 88.12 93 ARG A O 1
ATOM 690 N N . ALA A 1 94 ? 11.542 17.155 -9.859 1.00 81.75 94 ALA A N 1
ATOM 691 C CA . ALA A 1 94 ? 11.885 15.862 -10.451 1.00 81.75 94 ALA A CA 1
ATOM 692 C C . ALA A 1 94 ? 13.235 15.856 -11.197 1.00 81.75 94 ALA A C 1
ATOM 694 O O . ALA A 1 94 ? 13.888 14.819 -11.262 1.00 81.75 94 ALA A O 1
ATOM 695 N N . SER A 1 95 ? 13.667 17.005 -11.730 1.00 83.62 95 SER A N 1
ATOM 696 C CA . SER A 1 95 ? 14.962 17.172 -12.405 1.00 83.62 95 SER A CA 1
ATOM 697 C C . SER A 1 95 ? 16.160 17.272 -11.454 1.00 83.62 95 SER A C 1
ATOM 699 O O . SER A 1 95 ? 17.301 17.175 -11.902 1.00 83.62 95 SER A O 1
ATOM 701 N N . ASP A 1 96 ? 15.928 17.483 -10.158 1.00 86.62 96 ASP A N 1
ATOM 702 C CA . ASP A 1 96 ? 16.984 17.571 -9.156 1.00 86.62 96 ASP A CA 1
ATOM 703 C C . ASP A 1 96 ? 17.336 16.160 -8.646 1.00 86.62 96 ASP A C 1
ATOM 705 O O . ASP A 1 96 ? 16.465 15.472 -8.101 1.00 86.62 96 ASP A O 1
ATOM 709 N N . PRO A 1 97 ? 18.600 15.716 -8.765 1.00 85.62 97 PRO A N 1
ATOM 710 C CA . PRO A 1 97 ? 19.005 14.360 -8.397 1.00 85.62 97 PRO A CA 1
ATOM 711 C C . PRO A 1 97 ? 18.795 14.040 -6.911 1.00 85.62 97 PRO A C 1
ATOM 713 O O . PRO A 1 97 ? 18.656 12.873 -6.557 1.00 85.62 97 PRO A O 1
ATOM 716 N N . ALA A 1 98 ? 18.745 15.043 -6.026 1.00 88.56 98 ALA A N 1
ATOM 717 C CA . ALA A 1 98 ? 18.472 14.818 -4.609 1.00 88.56 98 ALA A CA 1
ATOM 718 C C . ALA A 1 98 ? 16.970 14.614 -4.316 1.00 88.56 98 ALA A C 1
ATOM 720 O O . ALA A 1 98 ? 16.610 13.895 -3.378 1.00 88.56 98 ALA A O 1
ATOM 721 N N . TRP A 1 99 ? 16.103 15.250 -5.113 1.00 87.06 99 TRP A N 1
ATOM 722 C CA . TRP A 1 99 ? 14.664 15.387 -4.854 1.00 87.06 99 TRP A CA 1
ATOM 723 C C . TRP A 1 99 ? 13.771 14.573 -5.798 1.00 87.06 99 TRP A C 1
ATOM 725 O O . TRP A 1 99 ? 12.583 14.425 -5.509 1.00 87.06 99 TRP A O 1
ATOM 735 N N . GLY A 1 100 ? 14.318 14.027 -6.886 1.00 83.88 100 GLY A N 1
ATOM 736 C CA . GLY A 1 100 ? 13.568 13.232 -7.854 1.00 83.88 100 GLY A CA 1
ATOM 737 C C . GLY A 1 100 ? 12.926 11.984 -7.241 1.00 83.88 100 GLY A C 1
ATOM 738 O O . GLY A 1 100 ? 13.578 11.208 -6.549 1.00 83.88 100 GLY A O 1
ATOM 739 N N . LEU A 1 101 ? 11.637 11.765 -7.520 1.00 81.00 101 LEU A N 1
ATOM 740 C CA . LEU A 1 101 ? 10.837 10.650 -6.981 1.00 81.00 101 LEU A CA 1
ATOM 741 C C . LEU A 1 101 ? 11.391 9.258 -7.313 1.00 81.00 101 LEU A C 1
ATOM 743 O O . LEU A 1 101 ? 11.209 8.322 -6.532 1.00 81.00 101 LEU A O 1
ATOM 747 N N . ALA A 1 102 ? 12.030 9.130 -8.474 1.00 78.50 102 ALA A N 1
ATOM 748 C CA . ALA A 1 102 ? 12.550 7.880 -9.002 1.00 78.50 102 ALA A CA 1
ATOM 749 C C . ALA A 1 102 ? 13.702 7.324 -8.154 1.00 78.50 102 ALA A C 1
ATOM 751 O O . ALA A 1 102 ? 13.603 6.209 -7.625 1.00 78.50 102 ALA A O 1
ATOM 752 N N . ASP A 1 103 ? 14.748 8.140 -7.997 1.00 79.25 103 ASP A N 1
ATOM 753 C CA . ASP A 1 103 ? 16.068 7.719 -7.512 1.00 79.25 103 ASP A CA 1
ATOM 754 C C . ASP A 1 103 ? 16.670 8.675 -6.467 1.00 79.25 103 ASP A C 1
ATOM 756 O O . ASP A 1 103 ? 17.780 8.457 -5.982 1.00 79.25 103 ASP A O 1
ATOM 760 N N . GLY A 1 104 ? 15.935 9.719 -6.076 1.00 84.94 104 GLY A N 1
ATOM 761 C CA . GLY A 1 104 ? 16.401 10.703 -5.112 1.00 84.94 104 GLY A CA 1
ATOM 762 C C . GLY A 1 104 ? 16.572 10.109 -3.704 1.00 84.94 104 GLY A C 1
ATOM 763 O O . GLY A 1 104 ? 15.672 9.422 -3.199 1.00 84.94 104 GLY A O 1
ATOM 764 N N . PRO A 1 105 ? 17.685 10.404 -3.007 1.00 89.06 105 PRO A N 1
ATOM 765 C CA . PRO A 1 105 ? 17.923 9.942 -1.643 1.00 89.06 105 PRO A CA 1
ATOM 766 C C . PRO A 1 105 ? 16.891 10.485 -0.645 1.00 89.06 105 PRO A C 1
ATOM 768 O O . PRO A 1 105 ? 16.556 9.794 0.317 1.00 89.06 105 PRO A O 1
ATOM 771 N N . VAL A 1 106 ? 16.348 11.691 -0.867 1.00 90.44 106 VAL A N 1
ATOM 772 C CA . VAL A 1 106 ? 15.385 12.314 0.057 1.00 90.44 106 VAL A CA 1
ATOM 773 C C . VAL A 1 106 ? 14.032 11.577 0.056 1.00 90.44 106 VAL A C 1
ATOM 775 O O . VAL A 1 106 ? 13.606 11.150 1.135 1.00 90.44 106 VAL A O 1
ATOM 778 N N . PRO A 1 107 ? 13.368 11.333 -1.097 1.00 88.88 107 PRO A N 1
ATOM 779 C CA . PRO A 1 107 ? 12.173 10.484 -1.150 1.00 88.88 107 PRO A CA 1
ATOM 780 C C . PRO A 1 107 ? 12.387 9.082 -0.570 1.00 88.88 107 PRO A C 1
ATOM 782 O O . PRO A 1 107 ? 11.512 8.565 0.131 1.00 88.88 107 PRO A O 1
ATOM 785 N N . ALA A 1 108 ? 13.549 8.471 -0.829 1.00 89.19 108 ALA A N 1
ATOM 786 C CA . ALA A 1 108 ? 13.876 7.142 -0.321 1.00 89.19 108 ALA A CA 1
ATOM 787 C C . ALA A 1 108 ? 13.969 7.119 1.213 1.00 89.19 108 ALA A C 1
ATOM 789 O O . ALA A 1 108 ? 13.325 6.283 1.852 1.00 89.19 108 ALA A O 1
ATOM 790 N N . ALA A 1 109 ? 14.706 8.064 1.807 1.00 91.69 109 ALA A N 1
ATOM 791 C CA . ALA A 1 109 ? 14.843 8.189 3.256 1.00 91.69 109 ALA A CA 1
ATOM 792 C C . ALA A 1 109 ? 13.502 8.509 3.935 1.00 91.69 109 ALA A C 1
ATOM 794 O O . ALA A 1 109 ? 13.159 7.896 4.947 1.00 91.69 109 ALA A O 1
ATOM 795 N N . TRP A 1 110 ? 12.702 9.409 3.351 1.00 93.38 110 TRP A N 1
ATOM 796 C CA . TRP A 1 110 ? 11.360 9.725 3.847 1.00 93.38 110 TRP A CA 1
ATOM 797 C C . TRP A 1 110 ? 10.433 8.503 3.823 1.00 93.38 110 TRP A C 1
ATOM 799 O O . TRP A 1 110 ? 9.760 8.197 4.811 1.00 93.38 110 TRP A O 1
ATOM 809 N N . GLY A 1 111 ? 10.429 7.757 2.713 1.00 92.44 111 GLY A N 1
ATOM 810 C CA . GLY A 1 111 ? 9.678 6.509 2.586 1.00 92.44 111 GLY A CA 1
ATOM 811 C C . GLY A 1 111 ? 10.094 5.463 3.623 1.00 92.44 111 GLY A C 1
ATOM 812 O O . GLY A 1 111 ? 9.228 4.864 4.264 1.00 92.44 111 GLY A O 1
ATOM 813 N N . ALA A 1 112 ? 11.402 5.285 3.836 1.00 92.81 112 ALA A N 1
ATOM 814 C CA . ALA A 1 112 ? 11.944 4.368 4.838 1.00 92.81 112 ALA A CA 1
ATOM 815 C C . ALA A 1 112 ? 11.551 4.776 6.267 1.00 92.81 112 ALA A C 1
ATOM 817 O O . ALA A 1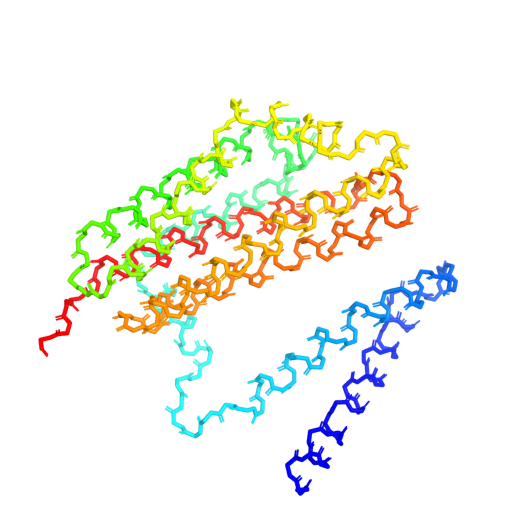 112 ? 11.075 3.937 7.032 1.00 92.81 112 ALA A O 1
ATOM 818 N N . ALA A 1 113 ? 11.659 6.062 6.612 1.00 95.50 113 ALA A N 1
ATOM 819 C CA . ALA A 1 113 ? 11.263 6.579 7.921 1.00 95.50 113 ALA A CA 1
ATOM 820 C C . ALA A 1 113 ? 9.778 6.312 8.215 1.00 95.50 113 ALA A C 1
ATOM 822 O O . ALA A 1 113 ? 9.438 5.796 9.282 1.00 95.50 113 ALA A O 1
ATOM 823 N N . LYS A 1 114 ? 8.889 6.578 7.246 1.00 95.50 114 LYS A N 1
ATOM 824 C CA . LYS A 1 114 ? 7.457 6.259 7.370 1.00 95.50 114 LYS A CA 1
ATOM 825 C C . LYS A 1 114 ? 7.209 4.758 7.510 1.00 95.50 114 LYS A C 1
ATOM 827 O O . LYS A 1 114 ? 6.403 4.358 8.346 1.00 95.50 114 LYS A O 1
ATOM 832 N N . GLY A 1 115 ? 7.903 3.935 6.722 1.00 95.31 115 GLY A N 1
ATOM 833 C CA . GLY A 1 115 ? 7.801 2.476 6.786 1.00 95.31 115 GLY A CA 1
ATOM 834 C C . GLY A 1 115 ? 8.212 1.918 8.150 1.00 95.31 115 GLY A C 1
ATOM 835 O O . GLY A 1 115 ? 7.474 1.126 8.734 1.00 95.31 115 GLY A O 1
ATOM 836 N N . LEU A 1 116 ? 9.332 2.390 8.707 1.00 96.81 116 LEU A N 1
ATOM 837 C CA . LEU A 1 116 ? 9.794 2.019 10.048 1.00 96.81 116 LEU A CA 1
ATOM 838 C C . LEU A 1 116 ? 8.827 2.482 11.141 1.00 96.81 116 LEU A C 1
ATOM 840 O O . LEU A 1 116 ? 8.510 1.711 12.047 1.00 96.81 116 LEU A O 1
ATOM 844 N N . ALA A 1 117 ? 8.311 3.710 11.044 1.00 97.19 117 ALA A N 1
ATOM 845 C CA . ALA A 1 117 ? 7.321 4.216 11.988 1.00 97.19 117 ALA A CA 1
ATOM 846 C C . ALA A 1 117 ? 6.034 3.374 11.948 1.00 97.19 117 ALA A C 1
ATOM 848 O O . ALA A 1 117 ? 5.557 2.922 12.989 1.00 97.19 117 ALA A O 1
ATOM 849 N N . ALA A 1 118 ? 5.505 3.091 10.754 1.00 97.00 118 ALA A N 1
ATOM 850 C CA . ALA A 1 118 ? 4.322 2.254 10.580 1.00 97.00 118 ALA A CA 1
ATOM 851 C C . ALA A 1 118 ? 4.550 0.838 11.130 1.00 97.00 118 ALA A C 1
ATOM 853 O O . ALA A 1 118 ? 3.695 0.308 11.841 1.00 97.00 118 ALA A O 1
ATOM 854 N N . ALA A 1 119 ? 5.721 0.252 10.866 1.00 97.12 119 ALA A N 1
ATOM 855 C CA . ALA A 1 119 ? 6.111 -1.052 11.387 1.00 97.12 119 ALA A CA 1
ATOM 856 C C . ALA A 1 119 ? 6.117 -1.074 12.921 1.00 97.12 119 ALA A C 1
ATOM 858 O O . ALA A 1 119 ? 5.512 -1.960 13.527 1.00 97.12 119 ALA A O 1
ATOM 859 N N . GLY A 1 120 ? 6.736 -0.070 13.548 1.00 97.75 120 GLY A N 1
ATOM 860 C CA . GLY A 1 120 ? 6.773 0.077 15.001 1.00 97.75 120 GLY A CA 1
ATOM 861 C C . GLY A 1 120 ? 5.376 0.180 15.614 1.00 97.75 120 GLY A C 1
ATOM 862 O O . GLY A 1 120 ? 5.079 -0.514 16.586 1.00 97.75 120 GLY A O 1
ATOM 863 N N . LEU A 1 121 ? 4.481 0.975 15.016 1.00 97.12 121 LEU A N 1
ATOM 864 C CA . LEU A 1 121 ? 3.102 1.105 15.500 1.00 97.12 121 LEU A CA 1
ATOM 865 C C . LEU A 1 121 ? 2.289 -0.187 15.326 1.00 97.12 121 LEU A C 1
ATOM 867 O O . LEU A 1 121 ? 1.515 -0.539 16.216 1.00 97.12 121 LEU A O 1
ATOM 871 N N . LEU A 1 122 ? 2.465 -0.921 14.221 1.00 96.56 122 LEU A N 1
ATOM 872 C CA . LEU A 1 122 ? 1.806 -2.218 14.013 1.00 96.56 122 LEU A CA 1
ATOM 873 C C . LEU A 1 122 ? 2.299 -3.280 15.005 1.00 96.56 122 LEU A C 1
ATOM 875 O O . LEU A 1 122 ? 1.489 -4.036 15.545 1.00 96.56 122 LEU A O 1
ATOM 879 N N . LEU A 1 123 ? 3.602 -3.308 15.295 1.00 97.19 123 LEU A N 1
ATOM 880 C CA . LEU A 1 123 ? 4.182 -4.192 16.309 1.00 97.19 123 LEU A CA 1
ATOM 881 C C . LEU A 1 123 ? 3.685 -3.837 17.709 1.00 97.19 123 LEU A C 1
ATOM 883 O O . LEU A 1 123 ? 3.273 -4.717 18.465 1.00 97.19 123 LEU A O 1
ATOM 887 N N . LEU A 1 124 ? 3.631 -2.545 18.032 1.00 96.50 124 LEU A N 1
ATOM 888 C CA . LEU A 1 124 ? 3.059 -2.071 19.284 1.00 96.50 124 LEU A CA 1
ATOM 889 C C . LEU A 1 124 ? 1.586 -2.485 19.407 1.00 96.50 124 LEU A C 1
ATOM 891 O O . LEU A 1 124 ? 1.182 -3.015 20.440 1.00 96.50 124 LEU A O 1
ATOM 895 N N . LEU A 1 125 ? 0.790 -2.336 18.343 1.00 94.81 125 LEU A N 1
ATOM 896 C CA . LEU A 1 125 ? -0.591 -2.827 18.299 1.00 94.81 125 LEU A CA 1
ATOM 897 C C . LEU A 1 125 ? -0.676 -4.340 18.513 1.00 94.81 125 LEU A C 1
ATOM 899 O O . LEU A 1 125 ? -1.576 -4.798 19.214 1.00 94.81 125 LEU A O 1
ATOM 903 N N . ALA A 1 126 ? 0.238 -5.123 17.940 1.00 94.75 126 ALA A N 1
ATOM 904 C CA . ALA A 1 126 ? 0.284 -6.567 18.145 1.00 94.75 126 ALA A CA 1
ATOM 905 C C . ALA A 1 126 ? 0.553 -6.941 19.615 1.00 94.75 126 ALA A C 1
ATOM 907 O O . ALA A 1 126 ? -0.008 -7.923 20.112 1.00 94.75 126 ALA A O 1
ATOM 908 N N . CYS A 1 127 ? 1.364 -6.152 20.323 1.00 94.19 127 CYS A N 1
ATOM 909 C CA . CYS A 1 127 ? 1.666 -6.337 21.743 1.00 94.19 127 CYS A CA 1
ATOM 910 C C . CYS A 1 127 ? 0.523 -5.877 22.656 1.00 94.19 127 CYS A C 1
ATOM 912 O O . CYS A 1 127 ? 0.146 -6.600 23.574 1.00 94.19 127 CYS A O 1
ATOM 914 N N . LEU A 1 128 ? -0.059 -4.708 22.380 1.00 90.38 128 LEU A N 1
ATOM 915 C CA . LEU A 1 128 ? -1.087 -4.084 23.219 1.00 90.38 128 LEU A CA 1
ATOM 916 C C . LEU A 1 128 ? -2.495 -4.652 23.002 1.00 90.38 128 LEU A C 1
ATOM 918 O O . LEU A 1 128 ? -3.422 -4.295 23.729 1.00 90.38 128 LEU A O 1
ATOM 922 N N . ARG A 1 129 ? -2.713 -5.485 21.979 1.00 79.19 129 ARG A N 1
ATOM 923 C CA . ARG A 1 129 ? -4.048 -5.986 21.638 1.00 79.19 129 ARG A CA 1
ATOM 924 C C . ARG A 1 129 ? -4.459 -7.169 22.529 1.00 79.19 129 ARG A C 1
ATOM 926 O O . ARG A 1 129 ? -3.947 -8.269 22.318 1.00 79.19 129 ARG A O 1
ATOM 933 N N . PRO A 1 130 ? -5.480 -7.020 23.400 1.00 67.94 130 PRO A N 1
ATOM 934 C CA . PRO A 1 130 ? -6.225 -8.169 23.897 1.00 67.94 130 PRO A CA 1
ATOM 935 C C . PRO A 1 130 ? -7.004 -8.788 22.728 1.00 67.94 130 PRO A C 1
ATOM 937 O O . PRO A 1 130 ? -7.662 -8.084 21.953 1.00 67.94 130 PRO A O 1
ATOM 940 N N . GLY A 1 131 ? -6.885 -10.099 22.531 1.00 74.88 131 GLY A N 1
ATOM 941 C CA . GLY A 1 131 ? -7.590 -10.801 21.461 1.00 74.88 131 GLY A CA 1
ATOM 942 C C . GLY A 1 131 ? -6.910 -12.087 21.003 1.00 74.88 131 GLY A C 1
ATOM 943 O O . GLY A 1 131 ? -5.936 -12.547 21.592 1.00 74.88 131 GLY A O 1
ATOM 944 N N . LYS A 1 132 ? -7.448 -12.666 19.921 1.00 86.12 132 LYS A N 1
ATOM 945 C CA . LYS A 1 132 ? -6.979 -13.942 19.364 1.00 86.12 132 LYS A CA 1
ATOM 946 C C . LYS A 1 132 ? -5.503 -13.855 18.930 1.00 86.12 132 LYS A C 1
ATOM 948 O O . LYS A 1 132 ? -5.144 -12.891 18.244 1.00 86.12 132 LYS A O 1
ATOM 953 N N . PRO A 1 133 ? -4.681 -14.879 19.228 1.00 91.62 133 PRO A N 1
ATOM 954 C CA . PRO A 1 133 ? -3.248 -14.882 18.916 1.00 91.62 133 PRO A CA 1
ATOM 955 C C . PRO A 1 133 ? -2.974 -14.714 17.417 1.00 91.62 133 PRO A C 1
ATOM 957 O O . PRO A 1 133 ? -2.064 -13.983 17.043 1.00 91.62 133 PRO A O 1
ATOM 960 N N . ALA A 1 134 ? -3.826 -15.276 16.554 1.00 91.06 134 ALA A N 1
ATOM 961 C CA . ALA A 1 134 ? -3.706 -15.140 15.102 1.00 91.06 134 ALA A CA 1
ATOM 962 C C . ALA A 1 134 ? -3.744 -13.676 14.617 1.00 91.06 134 ALA A C 1
ATOM 964 O O . ALA A 1 134 ? -2.995 -13.301 13.722 1.00 91.06 134 ALA A O 1
ATOM 965 N N . GLY A 1 135 ? -4.576 -12.823 15.228 1.00 91.25 135 GLY A N 1
ATOM 966 C CA . GLY A 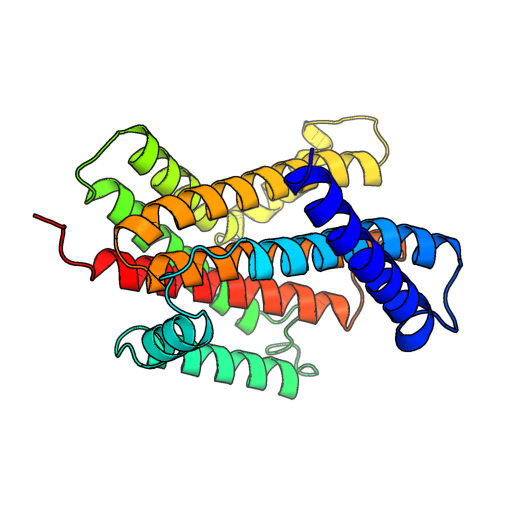1 135 ? -4.647 -11.407 14.852 1.00 91.25 135 GLY A CA 1
ATOM 967 C C . GLY A 1 135 ? -3.406 -10.624 15.282 1.00 91.25 135 GLY A C 1
ATOM 968 O O . GLY A 1 135 ? -2.953 -9.740 14.561 1.00 91.25 135 GLY A O 1
ATOM 969 N N . ARG A 1 136 ? -2.831 -10.977 16.439 1.00 92.62 136 ARG A N 1
ATOM 970 C CA . ARG A 1 136 ? -1.564 -10.406 16.917 1.00 92.62 136 ARG A CA 1
ATOM 971 C C . ARG A 1 136 ? -0.411 -10.825 16.011 1.00 92.62 136 ARG A C 1
ATOM 973 O O . ARG A 1 136 ? 0.355 -9.971 15.586 1.00 92.62 136 ARG A O 1
ATOM 980 N N . LEU A 1 137 ? -0.349 -12.111 15.662 1.00 94.75 137 LEU A N 1
ATOM 981 C CA . LEU A 1 137 ? 0.652 -12.641 14.744 1.00 94.75 137 LEU A CA 1
ATOM 982 C C . LEU A 1 137 ? 0.567 -11.964 13.373 1.00 94.75 137 LEU A C 1
ATOM 984 O O . LEU A 1 137 ? 1.595 -11.563 12.849 1.00 94.75 137 LEU A O 1
ATOM 988 N N . CYS A 1 138 ? -0.637 -11.765 12.829 1.00 94.19 138 CYS A N 1
ATOM 989 C CA . CYS A 1 138 ? -0.822 -11.061 11.559 1.00 94.19 138 CYS A CA 1
ATOM 990 C C . CYS A 1 138 ? -0.222 -9.648 11.599 1.00 94.19 138 CYS A C 1
ATOM 992 O O . CYS A 1 138 ? 0.601 -9.316 10.755 1.00 94.19 138 CYS A O 1
ATOM 994 N N . LEU A 1 139 ? -0.581 -8.836 12.601 1.00 94.94 139 LEU A N 1
ATOM 995 C CA . LEU A 1 139 ? -0.047 -7.475 12.739 1.00 94.94 139 LEU A CA 1
ATOM 996 C C . LEU A 1 139 ? 1.472 -7.470 12.956 1.00 94.94 139 LEU A C 1
ATOM 998 O O . LEU A 1 139 ? 2.164 -6.629 12.387 1.00 94.94 139 LEU A O 1
ATOM 1002 N N . ALA A 1 140 ? 1.991 -8.423 13.736 1.00 96.25 140 ALA A N 1
ATOM 1003 C CA . ALA A 1 140 ? 3.421 -8.553 13.979 1.00 96.25 140 ALA A CA 1
ATOM 1004 C C . ALA A 1 140 ? 4.185 -8.934 12.706 1.00 96.25 140 ALA A C 1
ATOM 1006 O O . ALA A 1 140 ? 5.177 -8.294 12.381 1.00 96.25 140 ALA A O 1
ATOM 1007 N N . VAL A 1 141 ? 3.709 -9.925 11.950 1.00 95.62 141 VAL A N 1
ATOM 1008 C CA . VAL A 1 141 ? 4.328 -10.350 10.686 1.00 95.62 141 VAL A CA 1
ATOM 1009 C C . VAL A 1 141 ? 4.284 -9.222 9.657 1.00 95.62 141 VAL A C 1
ATOM 1011 O O . VAL A 1 141 ? 5.302 -8.948 9.028 1.00 95.62 141 VAL A O 1
ATOM 1014 N N . THR A 1 142 ? 3.155 -8.516 9.523 1.00 94.75 142 THR A N 1
ATOM 1015 C CA . THR A 1 142 ? 3.062 -7.342 8.642 1.00 94.75 142 THR A CA 1
ATOM 1016 C C . THR A 1 142 ? 4.033 -6.244 9.077 1.00 94.75 142 THR A C 1
ATOM 1018 O O . THR A 1 142 ? 4.735 -5.693 8.234 1.00 94.75 142 THR A O 1
ATOM 1021 N N . GLY A 1 143 ? 4.130 -5.956 10.380 1.00 95.81 143 GLY A N 1
ATOM 1022 C CA . GLY A 1 143 ? 5.076 -4.979 10.920 1.00 95.81 143 GLY A CA 1
ATOM 1023 C C . GLY A 1 143 ? 6.538 -5.365 10.678 1.00 95.81 143 GLY A C 1
ATOM 1024 O O . GLY A 1 143 ? 7.311 -4.545 10.193 1.00 95.81 143 GLY A O 1
ATOM 1025 N N . ILE A 1 144 ? 6.915 -6.621 10.934 1.00 95.44 144 ILE A N 1
ATOM 1026 C CA . ILE A 1 144 ? 8.267 -7.143 10.670 1.00 95.44 144 ILE A CA 1
ATOM 1027 C C . ILE A 1 144 ? 8.591 -7.065 9.178 1.00 95.44 144 ILE A C 1
ATOM 1029 O O . ILE A 1 144 ? 9.662 -6.589 8.813 1.00 95.44 144 ILE A O 1
ATOM 1033 N N . GLY A 1 145 ? 7.669 -7.494 8.312 1.00 92.62 145 GLY A N 1
ATOM 1034 C CA . GLY A 1 145 ? 7.847 -7.414 6.863 1.00 92.62 145 GLY A CA 1
ATOM 1035 C C . GLY A 1 145 ? 8.040 -5.975 6.385 1.00 92.62 145 GLY A C 1
ATOM 1036 O O . GLY A 1 145 ? 8.909 -5.712 5.556 1.00 92.62 145 GLY A O 1
ATOM 1037 N N . LEU A 1 146 ? 7.291 -5.031 6.958 1.00 92.94 146 LEU A N 1
ATOM 1038 C CA . LEU A 1 146 ? 7.411 -3.611 6.644 1.00 92.94 146 LEU A CA 1
ATOM 1039 C C . LEU A 1 146 ? 8.742 -3.018 7.122 1.00 92.94 146 LEU A C 1
ATOM 1041 O O . LEU A 1 146 ? 9.377 -2.275 6.377 1.00 92.94 146 LEU A O 1
ATOM 1045 N N . ALA A 1 147 ? 9.193 -3.383 8.325 1.00 94.00 147 ALA A N 1
ATOM 1046 C CA . ALA A 1 147 ? 10.503 -2.989 8.835 1.00 94.00 147 ALA A CA 1
ATOM 1047 C C . ALA A 1 147 ? 11.629 -3.545 7.955 1.00 94.00 147 ALA A C 1
ATOM 1049 O O . ALA A 1 147 ? 12.518 -2.800 7.556 1.00 94.00 147 ALA A O 1
ATOM 1050 N N . ALA A 1 148 ? 11.559 -4.829 7.593 1.00 91.19 148 ALA A N 1
ATOM 1051 C CA . ALA A 1 148 ? 12.525 -5.456 6.698 1.00 91.19 148 ALA A CA 1
ATOM 1052 C C . ALA A 1 148 ? 12.560 -4.763 5.327 1.00 91.19 148 ALA A C 1
ATOM 1054 O O . ALA A 1 148 ? 13.637 -4.522 4.797 1.00 91.19 148 ALA A O 1
ATOM 1055 N N . TYR A 1 149 ? 11.402 -4.384 4.778 1.00 87.69 149 TYR A N 1
ATOM 1056 C CA . TYR A 1 149 ? 11.322 -3.639 3.519 1.00 87.69 149 TYR A CA 1
ATOM 1057 C C . TYR A 1 149 ? 11.897 -2.215 3.617 1.00 87.69 149 TYR A C 1
ATOM 1059 O O . TYR A 1 149 ? 12.518 -1.731 2.669 1.00 87.69 149 TYR A O 1
ATOM 1067 N N . ALA A 1 150 ? 11.686 -1.537 4.748 1.00 89.56 150 ALA A N 1
ATOM 1068 C CA . ALA A 1 150 ? 12.148 -0.170 4.969 1.00 89.56 150 ALA A CA 1
ATOM 1069 C C . ALA A 1 150 ? 13.662 -0.075 5.236 1.00 89.56 150 ALA A C 1
ATOM 1071 O O . ALA A 1 150 ? 14.254 0.976 5.001 1.00 89.56 150 ALA A O 1
ATOM 1072 N N . LEU A 1 151 ? 14.294 -1.155 5.703 1.00 87.62 151 LEU A N 1
ATOM 1073 C CA . LEU A 1 151 ? 15.738 -1.219 5.918 1.00 87.62 151 LEU A CA 1
ATOM 1074 C C . LEU A 1 151 ? 16.471 -1.539 4.609 1.00 87.62 151 LEU A C 1
ATOM 1076 O O . LEU A 1 151 ? 16.373 -2.646 4.076 1.00 87.62 151 LEU A O 1
ATOM 1080 N N . ASP A 1 152 ? 17.285 -0.596 4.128 1.00 75.38 152 ASP A N 1
ATOM 1081 C CA . ASP A 1 152 ? 18.085 -0.768 2.905 1.00 75.38 152 ASP A CA 1
ATOM 1082 C C . ASP A 1 152 ? 19.000 -2.003 2.953 1.00 75.38 152 ASP A C 1
ATOM 1084 O O . ASP A 1 152 ? 19.229 -2.647 1.930 1.00 75.38 152 ASP A O 1
ATOM 1088 N N . THR A 1 153 ? 19.450 -2.408 4.145 1.00 73.38 153 THR A N 1
ATOM 1089 C CA . THR A 1 153 ? 20.281 -3.604 4.364 1.00 73.38 153 THR A CA 1
ATOM 1090 C C . THR A 1 153 ? 19.629 -4.894 3.854 1.00 73.38 153 THR A C 1
ATOM 1092 O O . THR A 1 153 ? 20.334 -5.835 3.488 1.00 73.38 153 THR A O 1
ATOM 1095 N N . PHE A 1 154 ? 18.295 -4.963 3.795 1.00 76.00 154 PHE A N 1
ATOM 1096 C CA . PHE A 1 154 ? 17.583 -6.160 3.345 1.00 76.00 154 PHE A CA 1
ATOM 1097 C C . PHE A 1 154 ? 17.459 -6.245 1.817 1.00 76.00 154 PHE A C 1
ATOM 1099 O O . PHE A 1 154 ? 17.320 -7.340 1.263 1.00 76.00 154 PHE A O 1
ATOM 1106 N N . ARG A 1 155 ? 17.553 -5.109 1.109 1.00 78.12 155 ARG A N 1
ATOM 1107 C CA . ARG A 1 155 ? 17.362 -5.057 -0.348 1.00 78.12 155 ARG A CA 1
ATOM 1108 C C . ARG A 1 155 ? 18.354 -5.939 -1.112 1.00 78.12 155 ARG A C 1
ATOM 1110 O O . ARG A 1 155 ? 17.882 -6.721 -1.935 1.00 78.12 155 ARG A O 1
ATOM 1117 N N . PRO A 1 156 ? 19.679 -5.924 -0.849 1.00 83.06 156 PRO A N 1
ATOM 1118 C CA . PRO A 1 156 ? 20.623 -6.782 -1.572 1.00 83.06 156 PRO A CA 1
ATOM 1119 C C . PRO A 1 156 ? 20.325 -8.277 -1.420 1.00 83.06 156 PRO A C 1
ATOM 1121 O O . PRO A 1 156 ? 20.497 -9.046 -2.365 1.00 83.06 156 PRO A O 1
ATOM 1124 N N . TRP A 1 157 ? 19.858 -8.703 -0.242 1.00 83.81 157 TRP A N 1
ATOM 1125 C CA . TRP A 1 157 ? 19.445 -10.089 -0.020 1.00 83.81 157 TRP A CA 1
ATOM 1126 C C . TRP A 1 157 ? 18.183 -10.421 -0.823 1.00 83.81 157 TRP A C 1
ATOM 1128 O O . TRP A 1 157 ? 18.141 -11.452 -1.496 1.00 83.81 157 TRP A O 1
ATOM 1138 N N . LEU A 1 158 ? 17.198 -9.516 -0.818 1.00 81.06 158 LEU A N 1
ATOM 1139 C CA . LEU A 1 158 ? 15.952 -9.658 -1.569 1.00 81.06 158 LEU A CA 1
ATOM 1140 C C . LEU A 1 158 ? 16.195 -9.700 -3.087 1.00 81.06 158 LEU A C 1
ATOM 1142 O O . LEU A 1 158 ? 15.548 -10.479 -3.784 1.00 81.06 158 LEU A O 1
ATOM 1146 N N . PHE A 1 159 ? 17.152 -8.918 -3.600 1.00 83.00 159 PHE A N 1
ATOM 1147 C CA . PHE A 1 159 ? 17.566 -8.925 -5.010 1.00 83.00 159 PHE A CA 1
ATOM 1148 C C . PHE A 1 159 ? 18.146 -10.272 -5.461 1.00 83.00 159 PHE A C 1
ATOM 1150 O O . PHE A 1 159 ? 17.947 -10.680 -6.600 1.00 83.00 159 PHE A O 1
ATOM 1157 N N . ARG A 1 160 ? 18.813 -11.004 -4.559 1.00 86.38 160 ARG A N 1
ATOM 1158 C CA . ARG A 1 160 ? 19.389 -12.333 -4.842 1.00 86.38 160 ARG A CA 1
ATOM 1159 C C . ARG A 1 160 ? 18.406 -13.486 -4.623 1.00 86.38 160 ARG A C 1
ATOM 1161 O O . ARG A 1 160 ? 18.724 -14.632 -4.940 1.00 86.38 160 ARG A O 1
ATOM 1168 N N . LEU A 1 161 ? 17.225 -13.219 -4.064 1.00 86.38 161 LEU A N 1
ATOM 1169 C CA . LEU A 1 161 ? 16.232 -14.249 -3.755 1.00 86.38 161 LEU A CA 1
ATOM 1170 C C . LEU A 1 161 ? 15.798 -15.063 -4.994 1.00 86.38 161 LEU A C 1
ATOM 1172 O O . LEU A 1 161 ? 15.813 -16.292 -4.903 1.00 86.38 161 LEU A O 1
ATOM 1176 N N . PRO A 1 162 ? 15.485 -14.454 -6.159 1.00 85.25 162 PRO A N 1
ATOM 1177 C CA . PRO A 1 162 ? 15.023 -15.213 -7.323 1.00 85.25 162 PRO A CA 1
ATOM 1178 C C . PRO A 1 162 ? 16.068 -16.199 -7.858 1.00 85.25 162 PRO A C 1
ATOM 1180 O O . PRO A 1 162 ? 15.721 -17.284 -8.323 1.00 85.25 162 PRO A O 1
ATOM 1183 N N . GLU A 1 163 ? 17.352 -15.842 -7.772 1.00 87.75 163 GLU A N 1
ATOM 1184 C CA . GLU A 1 163 ? 18.465 -16.699 -8.197 1.00 87.75 163 GLU A CA 1
ATOM 1185 C C . GLU A 1 163 ? 18.637 -17.917 -7.289 1.00 87.75 163 GLU A C 1
ATOM 1187 O O . GLU A 1 163 ? 18.970 -18.997 -7.772 1.00 87.75 163 GLU A O 1
ATOM 1192 N N . ARG A 1 164 ? 18.371 -17.756 -5.988 1.00 89.25 164 ARG A N 1
ATOM 1193 C CA . ARG A 1 164 ? 18.493 -18.825 -4.990 1.00 89.25 164 ARG A CA 1
ATOM 1194 C C . ARG A 1 164 ? 17.315 -19.794 -5.001 1.00 89.25 164 ARG A C 1
ATOM 1196 O O . ARG A 1 164 ? 17.518 -20.982 -4.787 1.00 89.25 164 ARG A O 1
ATOM 1203 N N . VAL A 1 165 ? 16.096 -19.295 -5.219 1.00 88.12 165 VAL A N 1
ATOM 1204 C CA . VAL A 1 165 ? 14.868 -20.108 -5.125 1.00 88.12 165 VAL A CA 1
ATOM 1205 C C . VAL A 1 165 ? 14.567 -20.848 -6.431 1.00 88.12 165 VAL A C 1
ATOM 1207 O O . VAL A 1 165 ? 14.085 -21.977 -6.397 1.00 88.12 165 VAL A O 1
ATOM 1210 N N . LEU A 1 166 ? 14.847 -20.238 -7.588 1.00 88.12 166 LEU A N 1
ATOM 1211 C CA . LEU A 1 166 ? 14.497 -20.788 -8.904 1.00 88.12 166 LEU A CA 1
ATOM 1212 C C . LEU A 1 166 ? 15.708 -20.814 -9.857 1.00 88.12 166 LEU A C 1
ATOM 1214 O O . LEU A 1 166 ? 15.678 -20.163 -10.911 1.00 88.12 166 LEU A O 1
ATOM 1218 N N . PRO A 1 167 ? 16.783 -21.559 -9.530 1.00 89.12 167 PRO A N 1
ATOM 1219 C CA . PRO A 1 167 ? 17.958 -21.639 -10.389 1.00 89.12 167 PRO A CA 1
ATOM 1220 C C . PRO A 1 167 ? 17.604 -22.219 -11.770 1.00 89.12 167 PRO A C 1
ATOM 1222 O O . PRO A 1 167 ? 16.723 -23.067 -11.911 1.00 89.12 167 PRO A O 1
ATOM 1225 N N . GLY A 1 168 ? 18.273 -21.733 -12.819 1.00 86.12 168 GLY A N 1
ATOM 1226 C CA . GLY A 1 168 ? 18.150 -22.267 -14.186 1.00 86.12 168 GLY A CA 1
ATOM 1227 C C . GLY A 1 168 ? 16.896 -21.866 -14.981 1.00 86.12 168 GLY A C 1
ATOM 1228 O O . GLY A 1 168 ? 16.781 -22.229 -16.146 1.00 86.12 168 GLY A O 1
ATOM 1229 N N . ARG A 1 169 ? 15.956 -21.098 -14.412 1.00 84.12 169 ARG A N 1
ATOM 1230 C CA . ARG A 1 169 ? 14.760 -20.602 -15.139 1.00 84.12 169 ARG A CA 1
ATOM 1231 C C . ARG A 1 169 ? 15.025 -19.296 -15.901 1.00 84.12 169 ARG A C 1
ATOM 1233 O O . ARG A 1 169 ? 16.058 -18.672 -15.690 1.00 84.12 169 ARG A O 1
ATOM 1240 N N . SER A 1 170 ? 14.120 -18.829 -16.761 1.00 81.00 170 SER A N 1
ATOM 1241 C CA . SER A 1 170 ? 14.275 -17.498 -17.377 1.00 81.00 170 SER A CA 1
ATOM 1242 C C . SER A 1 170 ? 14.185 -16.387 -16.319 1.00 81.00 170 SER A C 1
ATOM 1244 O O . SER A 1 170 ? 13.458 -16.529 -15.335 1.00 81.00 170 SER A O 1
ATOM 1246 N N . LEU A 1 171 ? 14.922 -15.284 -16.503 1.00 76.12 171 LEU A N 1
ATOM 1247 C CA . LEU A 1 171 ? 14.976 -14.169 -15.542 1.00 76.12 171 LEU A CA 1
ATOM 1248 C C . LEU A 1 171 ? 13.573 -13.648 -15.195 1.00 76.12 171 LEU A C 1
ATOM 1250 O O . LEU A 1 171 ? 13.227 -13.546 -14.019 1.00 76.12 171 LEU A O 1
ATOM 1254 N N . LEU A 1 172 ? 12.749 -13.419 -16.222 1.00 73.12 172 LEU A N 1
ATOM 1255 C CA . LEU A 1 172 ? 11.373 -12.943 -16.088 1.00 73.12 172 LEU A CA 1
ATOM 1256 C C . LEU A 1 172 ? 10.522 -13.875 -15.214 1.00 73.12 172 LEU A C 1
ATOM 1258 O O . LEU A 1 172 ? 9.846 -13.411 -14.300 1.00 73.12 172 LEU A O 1
ATOM 1262 N N . TYR A 1 173 ? 10.593 -15.191 -15.447 1.00 76.19 173 TYR A N 1
ATOM 1263 C CA . TYR A 1 173 ? 9.843 -16.163 -14.651 1.00 76.19 173 TYR A CA 1
ATOM 1264 C C . TYR A 1 173 ? 10.298 -16.164 -13.189 1.00 76.19 173 TYR A C 1
ATOM 1266 O O . TYR A 1 173 ? 9.462 -16.163 -12.289 1.00 76.19 173 TYR A O 1
ATOM 1274 N N . ARG A 1 174 ? 11.616 -16.129 -12.934 1.00 79.50 174 ARG A N 1
ATOM 1275 C CA . ARG A 1 174 ? 12.147 -16.081 -11.560 1.00 79.50 174 ARG A CA 1
ATOM 1276 C C . ARG A 1 174 ? 11.646 -14.845 -10.819 1.00 79.50 174 ARG A C 1
ATOM 1278 O O . ARG A 1 174 ? 11.203 -14.961 -9.677 1.00 79.50 174 ARG A O 1
ATOM 1285 N N . TRP A 1 175 ? 11.708 -13.683 -11.467 1.00 78.19 175 TRP A N 1
ATOM 1286 C CA . TRP A 1 175 ? 11.275 -12.413 -10.891 1.00 78.19 175 TRP A CA 1
ATOM 1287 C C . TRP A 1 175 ? 9.773 -12.402 -10.616 1.00 78.19 175 TRP A C 1
ATOM 1289 O O . TRP A 1 175 ? 9.376 -12.121 -9.488 1.00 78.19 175 TRP A O 1
ATOM 1299 N N . LEU A 1 176 ? 8.946 -12.783 -11.595 1.00 77.00 176 LEU A N 1
ATOM 1300 C CA . LEU A 1 176 ? 7.492 -12.839 -11.429 1.00 77.00 176 LEU A CA 1
ATOM 1301 C C . LEU A 1 176 ? 7.079 -13.836 -10.347 1.00 77.00 176 LEU A C 1
ATOM 1303 O O . LEU A 1 176 ? 6.260 -13.502 -9.499 1.00 77.00 176 LEU A O 1
ATOM 1307 N N . ALA A 1 177 ? 7.659 -15.036 -10.325 1.00 79.56 177 ALA A N 1
ATOM 1308 C CA . ALA A 1 177 ? 7.311 -16.033 -9.320 1.00 79.56 177 ALA A CA 1
ATOM 1309 C C . ALA A 1 177 ? 7.728 -15.595 -7.907 1.00 79.56 177 ALA A C 1
ATOM 1311 O O . ALA A 1 177 ? 6.929 -15.686 -6.979 1.00 79.56 177 ALA A O 1
ATOM 1312 N N . SER A 1 178 ? 8.948 -15.076 -7.736 1.00 84.25 178 SER A N 1
ATOM 1313 C CA . SER A 1 178 ? 9.469 -14.708 -6.411 1.00 84.25 178 SER A CA 1
ATOM 1314 C C . SER A 1 178 ? 8.836 -13.416 -5.893 1.00 84.25 178 SER A C 1
ATOM 1316 O O . SER A 1 178 ? 8.248 -13.395 -4.813 1.00 84.25 178 SER A O 1
ATOM 1318 N N . TYR A 1 179 ? 8.924 -12.331 -6.669 1.00 82.88 179 TYR A N 1
ATOM 1319 C CA . TYR A 1 179 ? 8.404 -11.028 -6.256 1.00 82.88 179 TYR A CA 1
ATOM 1320 C C . TYR A 1 179 ? 6.889 -10.945 -6.369 1.00 82.88 179 TYR A C 1
ATOM 1322 O O . TYR A 1 179 ? 6.272 -10.302 -5.528 1.00 82.88 179 TYR A O 1
ATOM 1330 N N . GLY A 1 180 ? 6.276 -11.630 -7.338 1.00 83.88 180 GLY A N 1
ATOM 1331 C CA . GLY A 1 180 ? 4.821 -11.731 -7.423 1.00 83.88 180 GLY A CA 1
ATOM 1332 C C . GLY A 1 180 ? 4.240 -12.466 -6.220 1.00 83.88 180 GLY A C 1
ATOM 1333 O O . GLY A 1 180 ? 3.297 -11.966 -5.615 1.00 83.88 180 GLY A O 1
ATOM 1334 N N . ALA A 1 181 ? 4.839 -13.585 -5.792 1.00 84.06 181 ALA A N 1
ATOM 1335 C CA . ALA A 1 181 ? 4.407 -14.270 -4.572 1.00 84.06 181 ALA A CA 1
ATOM 1336 C C . ALA A 1 181 ? 4.581 -13.387 -3.326 1.00 84.06 181 ALA A C 1
ATOM 1338 O O . ALA A 1 181 ? 3.647 -13.260 -2.535 1.00 84.06 181 ALA A O 1
ATOM 1339 N N . LEU A 1 182 ? 5.736 -12.729 -3.168 1.00 87.75 182 LEU A N 1
ATOM 1340 C CA . LEU A 1 182 ? 5.967 -11.797 -2.057 1.00 87.75 182 LEU A CA 1
ATOM 1341 C C . LEU A 1 182 ? 4.966 -10.639 -2.056 1.00 87.75 182 LEU A C 1
ATOM 1343 O O . LEU A 1 182 ? 4.451 -10.277 -1.001 1.00 87.75 182 LEU A O 1
ATOM 1347 N N . TRP A 1 183 ? 4.662 -10.082 -3.226 1.00 87.44 183 TRP A N 1
ATOM 1348 C CA . TRP A 1 183 ? 3.681 -9.016 -3.380 1.00 87.44 183 TRP A CA 1
ATOM 1349 C C . TRP A 1 183 ? 2.264 -9.490 -3.035 1.00 87.44 183 TRP A C 1
ATOM 1351 O O . TRP A 1 183 ? 1.579 -8.811 -2.274 1.00 87.44 183 TRP A O 1
ATOM 1361 N N . VAL A 1 184 ? 1.846 -10.680 -3.485 1.00 85.38 184 VAL A N 1
ATOM 1362 C CA . VAL A 1 184 ? 0.553 -11.279 -3.100 1.00 85.38 184 VAL A CA 1
ATOM 1363 C C . VAL A 1 184 ? 0.474 -11.471 -1.586 1.00 85.38 184 VAL A C 1
ATOM 1365 O O . VAL A 1 184 ? -0.528 -11.104 -0.974 1.00 85.38 184 VAL A O 1
ATOM 1368 N N . VAL A 1 185 ? 1.532 -12.001 -0.964 1.00 88.62 185 VAL A N 1
ATOM 1369 C CA . VAL A 1 185 ? 1.603 -12.177 0.495 1.00 88.62 185 VAL A CA 1
ATOM 1370 C C . VAL A 1 185 ? 1.539 -10.829 1.213 1.00 88.62 185 VAL A C 1
ATOM 1372 O O . VAL A 1 185 ? 0.816 -10.705 2.202 1.00 88.62 185 VAL A O 1
ATOM 1375 N N . ALA A 1 186 ? 2.239 -9.809 0.712 1.00 89.38 186 ALA A N 1
ATOM 1376 C CA . ALA A 1 186 ? 2.210 -8.466 1.277 1.00 89.38 186 ALA A CA 1
ATOM 1377 C C . ALA A 1 186 ? 0.798 -7.870 1.210 1.00 89.38 186 ALA A C 1
ATOM 1379 O O . ALA A 1 186 ? 0.262 -7.467 2.239 1.00 89.38 186 ALA A O 1
ATOM 1380 N N . VAL A 1 187 ? 0.154 -7.887 0.039 1.00 87.56 187 VAL A N 1
ATOM 1381 C CA . VAL A 1 187 ? -1.223 -7.400 -0.140 1.00 87.56 187 VAL A CA 1
ATOM 1382 C C . VAL A 1 187 ? -2.197 -8.166 0.753 1.00 87.56 187 VAL A C 1
ATOM 1384 O O . VAL A 1 187 ? -3.006 -7.548 1.440 1.00 87.56 187 VAL A O 1
ATOM 1387 N N . ALA A 1 188 ? -2.106 -9.497 0.805 1.00 87.62 188 ALA A N 1
ATOM 1388 C CA . ALA A 1 188 ? -2.951 -10.308 1.677 1.00 87.62 188 ALA A CA 1
ATOM 1389 C C . ALA A 1 188 ? -2.751 -9.939 3.156 1.00 87.62 188 ALA A C 1
ATOM 1391 O O . ALA A 1 188 ? -3.727 -9.763 3.884 1.00 87.62 188 ALA A O 1
ATOM 1392 N N . GLY A 1 189 ? -1.502 -9.753 3.589 1.00 89.69 189 GLY A N 1
ATOM 1393 C CA . GLY A 1 189 ? -1.172 -9.283 4.932 1.00 89.69 189 GLY A CA 1
ATOM 1394 C C . GLY A 1 189 ? -1.762 -7.904 5.234 1.00 89.69 189 GLY A C 1
ATOM 1395 O O . GLY A 1 189 ? -2.330 -7.713 6.307 1.00 89.69 189 GLY A O 1
ATOM 1396 N N . LEU A 1 190 ? -1.697 -6.968 4.282 1.00 90.94 190 LEU A N 1
ATOM 1397 C CA . LEU A 1 190 ? -2.294 -5.635 4.410 1.00 90.94 190 LEU A CA 1
ATOM 1398 C C . LEU A 1 190 ? -3.821 -5.691 4.506 1.00 90.94 190 LEU A C 1
ATOM 1400 O O . LEU A 1 190 ? -4.389 -5.026 5.366 1.00 90.94 190 LEU A O 1
ATOM 1404 N N . LEU A 1 191 ? -4.487 -6.515 3.693 1.00 90.94 191 LEU A N 1
ATOM 1405 C CA . LEU A 1 191 ? -5.944 -6.692 3.738 1.00 90.94 191 LEU A CA 1
ATOM 1406 C C . LEU A 1 191 ? -6.401 -7.345 5.051 1.00 90.94 191 LEU A C 1
ATOM 1408 O O . LEU A 1 191 ? -7.383 -6.920 5.662 1.00 90.94 191 LEU A O 1
ATOM 1412 N N . LEU A 1 192 ? -5.671 -8.359 5.528 1.00 91.19 192 LEU A N 1
ATOM 1413 C CA . LEU A 1 192 ? -5.941 -8.993 6.819 1.00 91.19 192 LEU A CA 1
ATOM 1414 C C . LEU A 1 192 ? -5.714 -8.017 7.979 1.00 91.19 192 LEU A C 1
ATOM 1416 O O . LEU A 1 192 ? -6.544 -7.945 8.891 1.00 91.19 192 LEU A O 1
ATOM 1420 N N . ALA A 1 193 ? -4.635 -7.231 7.934 1.00 90.94 193 ALA A N 1
ATOM 1421 C CA . ALA A 1 193 ? -4.395 -6.157 8.888 1.00 90.94 193 ALA A CA 1
ATOM 1422 C C . ALA A 1 193 ? -5.534 -5.127 8.838 1.00 90.94 193 ALA A C 1
ATOM 1424 O O . ALA A 1 193 ? -6.117 -4.828 9.878 1.00 90.94 193 ALA A O 1
ATOM 1425 N N . GLY A 1 194 ? -5.939 -4.675 7.650 1.00 92.00 194 GLY A N 1
ATOM 1426 C CA . GLY A 1 194 ? -7.063 -3.760 7.447 1.00 92.00 194 GLY A CA 1
ATOM 1427 C C . GLY A 1 194 ? -8.341 -4.263 8.109 1.00 92.00 194 GLY A C 1
ATOM 1428 O O . GLY A 1 194 ? -8.916 -3.568 8.948 1.00 92.00 194 GLY A O 1
ATOM 1429 N N . ALA A 1 195 ? -8.724 -5.522 7.873 1.00 91.25 195 ALA A N 1
ATOM 1430 C CA . ALA A 1 195 ? -9.883 -6.148 8.515 1.00 91.25 195 ALA A CA 1
ATOM 1431 C C . ALA A 1 195 ? -9.798 -6.165 10.058 1.00 91.25 195 ALA A C 1
ATOM 1433 O O . ALA A 1 195 ? -10.818 -6.072 10.751 1.00 91.25 195 ALA A O 1
ATOM 1434 N N . LEU A 1 196 ? -8.594 -6.277 10.626 1.00 92.19 196 LEU A N 1
ATOM 1435 C CA . LEU A 1 196 ? -8.370 -6.204 12.073 1.00 92.19 196 LEU A CA 1
ATOM 1436 C C . LEU A 1 196 ? -8.439 -4.773 12.620 1.00 92.19 196 LEU A C 1
ATOM 1438 O O . LEU A 1 196 ? -8.793 -4.615 13.799 1.00 92.19 196 LEU A O 1
ATOM 1442 N N . LEU A 1 197 ? -8.080 -3.775 11.808 1.00 92.31 197 LEU A N 1
ATOM 1443 C CA . LEU A 1 197 ? -8.083 -2.348 12.144 1.00 92.31 197 LEU A CA 1
ATOM 1444 C C . LEU A 1 197 ? -9.482 -1.735 11.995 1.00 92.31 197 LEU A C 1
ATOM 1446 O O . LEU A 1 197 ? -9.878 -0.959 12.862 1.00 92.31 197 LEU A O 1
ATOM 1450 N N . TRP A 1 198 ? -10.286 -2.193 11.028 1.00 91.56 198 TRP A N 1
ATOM 1451 C CA . TRP A 1 198 ? -11.718 -1.873 10.906 1.00 91.56 198 TRP A CA 1
ATOM 1452 C C . TRP A 1 198 ? -12.486 -2.103 12.213 1.00 91.56 198 TRP A C 1
ATOM 1454 O O . TRP A 1 198 ? -13.336 -1.305 12.590 1.00 91.56 198 TRP A O 1
ATOM 1464 N N . ARG A 1 199 ? -12.146 -3.167 12.953 1.00 90.19 199 ARG A N 1
ATOM 1465 C CA . ARG A 1 199 ? -12.777 -3.498 14.246 1.00 90.19 199 ARG A CA 1
ATOM 1466 C C . ARG A 1 199 ? -12.413 -2.540 15.381 1.00 90.19 199 ARG A C 1
ATOM 1468 O O . ARG A 1 199 ? -13.050 -2.579 16.426 1.00 90.19 199 ARG A O 1
ATOM 1475 N N . ARG A 1 200 ? -11.336 -1.767 15.228 1.00 90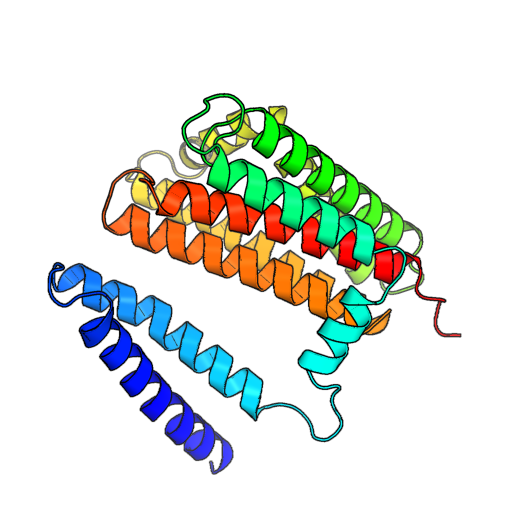.12 200 ARG A N 1
ATOM 1476 C CA . ARG A 1 200 ? -10.892 -0.768 16.211 1.00 90.12 200 ARG A CA 1
ATOM 1477 C C . ARG A 1 200 ? -11.484 0.590 15.884 1.00 90.12 200 ARG A C 1
ATOM 1479 O O . ARG A 1 200 ? -11.984 1.265 16.775 1.00 90.12 200 ARG A O 1
ATOM 1486 N N . ARG A 1 201 ? -11.382 0.983 14.617 1.00 92.88 201 ARG A N 1
ATOM 1487 C CA . ARG A 1 201 ? -11.841 2.270 14.117 1.00 92.88 201 ARG A CA 1
ATOM 1488 C C . ARG A 1 201 ? -12.048 2.173 12.609 1.00 92.88 201 ARG A C 1
ATOM 1490 O O . ARG A 1 201 ? -11.143 1.737 11.899 1.00 92.88 201 ARG A O 1
ATOM 1497 N N . GLU A 1 202 ? -13.217 2.588 12.126 1.00 93.44 202 GLU A N 1
ATOM 1498 C CA . GLU A 1 202 ? -13.569 2.496 10.702 1.00 93.44 202 GLU A CA 1
ATOM 1499 C C . GLU A 1 202 ? -12.571 3.252 9.821 1.00 93.44 202 GLU A C 1
ATOM 1501 O O . GLU A 1 202 ? -12.116 2.729 8.807 1.00 93.44 202 GLU A O 1
ATOM 1506 N N . GLU A 1 203 ? -12.147 4.446 10.249 1.00 94.62 203 GLU A N 1
ATOM 1507 C CA . GLU A 1 203 ? -11.178 5.246 9.495 1.00 94.62 203 GLU A CA 1
ATOM 1508 C C . GLU A 1 203 ? -9.804 4.565 9.410 1.00 94.62 203 GLU A C 1
ATOM 1510 O O . GLU A 1 203 ? -9.125 4.673 8.391 1.00 94.62 203 GLU A O 1
ATOM 1515 N N . ALA A 1 204 ? -9.397 3.825 10.448 1.00 95.12 204 ALA A N 1
ATOM 1516 C CA . ALA A 1 204 ? -8.146 3.072 10.422 1.00 95.12 204 ALA A CA 1
ATOM 1517 C C . ALA A 1 204 ? -8.211 1.945 9.385 1.00 95.12 204 ALA A C 1
ATOM 1519 O O . ALA A 1 204 ? -7.307 1.809 8.560 1.00 95.12 204 ALA A O 1
ATOM 1520 N N . GLY A 1 205 ? -9.295 1.166 9.394 1.00 92.88 205 GLY A N 1
ATOM 1521 C CA . GLY A 1 205 ? -9.520 0.126 8.393 1.00 92.88 205 GLY A CA 1
ATOM 1522 C C . GLY A 1 205 ? -9.547 0.679 6.968 1.00 92.88 205 GLY A C 1
ATOM 1523 O O . GLY A 1 205 ? -8.831 0.179 6.107 1.00 92.88 205 GLY A O 1
ATOM 1524 N N . PHE A 1 206 ? -10.273 1.778 6.750 1.00 93.88 206 PHE A N 1
ATOM 1525 C CA . PHE A 1 206 ? -10.338 2.460 5.457 1.00 93.88 206 PHE A CA 1
ATOM 1526 C C . PHE A 1 206 ? -8.959 2.877 4.928 1.00 93.88 206 PHE A C 1
ATOM 1528 O O . PHE A 1 206 ? -8.642 2.612 3.771 1.00 93.88 206 PHE A O 1
ATOM 1535 N N . LEU A 1 207 ? -8.112 3.490 5.763 1.00 96.00 207 LEU A N 1
ATOM 1536 C CA . LEU A 1 207 ? -6.758 3.871 5.348 1.00 96.00 207 LEU A CA 1
ATOM 1537 C C . LEU A 1 207 ? -5.872 2.648 5.058 1.00 96.00 207 LEU A C 1
ATOM 1539 O O . LEU A 1 207 ? -5.093 2.676 4.110 1.00 96.00 207 LEU A O 1
ATOM 1543 N N . ALA A 1 208 ? -6.004 1.554 5.811 1.00 94.44 208 ALA A N 1
ATOM 1544 C CA . ALA A 1 208 ? -5.280 0.318 5.501 1.00 94.44 208 ALA A CA 1
ATOM 1545 C C . ALA A 1 208 ? -5.720 -0.287 4.157 1.00 94.44 208 ALA A C 1
ATOM 1547 O O . ALA A 1 208 ? -4.873 -0.744 3.388 1.00 94.44 208 ALA A O 1
ATOM 1548 N N . ASP A 1 209 ? -7.014 -0.227 3.835 1.00 91.44 209 ASP A N 1
ATOM 1549 C CA . ASP A 1 209 ? -7.528 -0.662 2.534 1.00 91.44 209 ASP A CA 1
ATOM 1550 C C . ASP A 1 209 ? -7.008 0.232 1.397 1.00 91.44 209 ASP A C 1
ATOM 1552 O O . ASP A 1 209 ? -6.641 -0.280 0.340 1.00 91.44 209 ASP A O 1
ATOM 1556 N N . LEU A 1 210 ? -6.896 1.552 1.611 1.00 92.62 210 LEU A N 1
ATOM 1557 C CA . LEU A 1 210 ? -6.245 2.454 0.651 1.00 92.62 210 LEU A CA 1
ATOM 1558 C C . LEU A 1 210 ? -4.765 2.113 0.455 1.00 92.62 210 LEU A C 1
ATOM 1560 O O . LEU A 1 210 ? -4.276 2.167 -0.671 1.00 92.62 210 LEU A O 1
ATOM 1564 N N . ALA A 1 211 ? -4.054 1.727 1.516 1.00 94.50 211 ALA A N 1
ATOM 1565 C CA . ALA A 1 211 ? -2.670 1.281 1.404 1.00 94.50 211 ALA A CA 1
ATOM 1566 C C . ALA A 1 211 ? -2.544 -0.014 0.590 1.00 94.50 211 ALA A C 1
ATOM 1568 O O . ALA A 1 211 ? -1.690 -0.115 -0.293 1.00 94.50 211 ALA A O 1
ATOM 1569 N N . ALA A 1 212 ? -3.421 -0.991 0.844 1.00 90.81 212 ALA A N 1
ATOM 1570 C CA . ALA A 1 212 ? -3.487 -2.216 0.054 1.00 90.81 212 ALA A CA 1
ATOM 1571 C C . ALA A 1 212 ? -3.830 -1.910 -1.413 1.00 90.81 212 ALA A C 1
ATOM 1573 O O . ALA A 1 212 ? -3.192 -2.449 -2.313 1.00 90.81 212 ALA A O 1
ATOM 1574 N N . GLY A 1 213 ? -4.774 -0.996 -1.660 1.00 86.75 213 GLY A N 1
ATOM 1575 C CA . GLY A 1 213 ? -5.140 -0.525 -2.996 1.00 86.75 213 GLY A CA 1
ATOM 1576 C C . GLY A 1 213 ? -3.987 0.162 -3.731 1.00 86.75 213 GLY A C 1
ATOM 1577 O O . GLY A 1 213 ? -3.732 -0.150 -4.891 1.00 86.75 213 GLY A O 1
ATOM 1578 N N . ALA A 1 214 ? -3.239 1.037 -3.056 1.00 88.25 214 ALA A N 1
ATOM 1579 C CA . ALA A 1 214 ? -2.054 1.684 -3.619 1.00 88.25 214 ALA A CA 1
ATOM 1580 C C . ALA A 1 214 ? -0.935 0.669 -3.922 1.00 88.25 214 ALA A C 1
ATOM 1582 O O . ALA A 1 214 ? -0.314 0.740 -4.982 1.00 88.25 214 ALA A O 1
ATOM 1583 N N . THR A 1 215 ? -0.728 -0.321 -3.045 1.00 90.19 215 THR A N 1
ATOM 1584 C CA . THR A 1 215 ? 0.221 -1.432 -3.258 1.00 90.19 215 THR A CA 1
ATOM 1585 C C . THR A 1 215 ? -0.187 -2.300 -4.446 1.00 90.19 215 THR A C 1
ATOM 1587 O O . THR A 1 215 ? 0.656 -2.690 -5.257 1.00 90.19 215 THR A O 1
ATOM 1590 N N . LEU A 1 216 ? -1.486 -2.592 -4.557 1.00 87.00 216 LEU A N 1
ATOM 1591 C CA . LEU A 1 216 ? -2.059 -3.334 -5.671 1.00 87.00 216 LEU A CA 1
ATOM 1592 C C . LEU A 1 216 ? -1.826 -2.583 -6.984 1.00 87.00 216 LEU A C 1
ATOM 1594 O O . LEU A 1 216 ? -1.234 -3.129 -7.910 1.00 87.00 216 LEU A O 1
ATOM 1598 N N . LEU A 1 217 ? -2.216 -1.309 -7.042 1.00 83.50 217 LEU A N 1
ATOM 1599 C CA . LEU A 1 217 ? -2.038 -0.472 -8.226 1.00 83.50 217 LEU A CA 1
ATOM 1600 C C . LEU A 1 217 ? -0.561 -0.354 -8.623 1.00 83.50 217 LEU A C 1
ATOM 1602 O O . LEU A 1 217 ? -0.231 -0.491 -9.796 1.00 83.50 217 LEU A O 1
ATOM 1606 N N . SER A 1 218 ? 0.328 -0.169 -7.647 1.00 87.38 218 SER A N 1
ATOM 1607 C CA . SER A 1 218 ? 1.776 -0.127 -7.863 1.00 87.38 218 SER A CA 1
ATOM 1608 C C . SER A 1 218 ? 2.285 -1.418 -8.515 1.00 87.38 218 SER A C 1
ATOM 1610 O O . SER A 1 218 ? 2.944 -1.365 -9.551 1.00 87.38 218 SER A O 1
ATOM 1612 N N . GLY A 1 219 ? 1.905 -2.586 -7.985 1.00 84.81 219 GLY A N 1
ATOM 1613 C CA . GLY A 1 219 ? 2.275 -3.879 -8.569 1.00 84.81 219 GLY A CA 1
ATOM 1614 C C . GLY A 1 219 ? 1.723 -4.086 -9.981 1.00 84.81 219 GLY A C 1
ATOM 1615 O O . GLY A 1 219 ? 2.440 -4.578 -10.849 1.00 84.81 219 GLY A O 1
ATOM 1616 N N . LEU A 1 220 ? 0.484 -3.654 -10.241 1.00 82.06 220 LEU A N 1
ATOM 1617 C CA . LEU A 1 220 ? -0.106 -3.717 -11.580 1.00 82.06 220 LEU A CA 1
ATOM 1618 C C . LEU A 1 220 ? 0.661 -2.848 -12.582 1.00 82.06 220 LEU A C 1
ATOM 1620 O O . LEU A 1 220 ? 0.949 -3.313 -13.680 1.00 82.06 220 LEU A O 1
ATOM 1624 N N . LEU A 1 221 ? 1.039 -1.624 -12.202 1.00 81.25 221 LEU A N 1
ATOM 1625 C CA . LEU A 1 221 ? 1.848 -0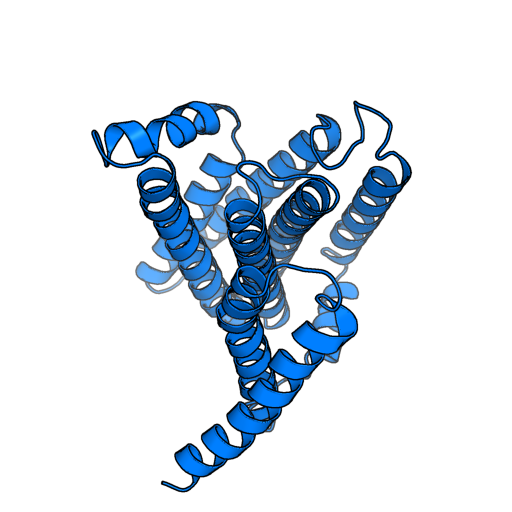.744 -13.049 1.00 81.25 221 LEU A CA 1
ATOM 1626 C C . LEU A 1 221 ? 3.221 -1.346 -13.352 1.00 81.25 221 LEU A C 1
ATOM 1628 O O . LEU A 1 221 ? 3.665 -1.294 -14.496 1.00 81.25 221 LEU A O 1
ATOM 1632 N N . VAL A 1 222 ? 3.869 -1.955 -12.353 1.00 83.94 222 VAL A N 1
ATOM 1633 C CA . VAL A 1 222 ? 5.139 -2.669 -12.545 1.00 83.94 222 VAL A CA 1
ATOM 1634 C C . VAL A 1 222 ? 4.964 -3.808 -13.547 1.00 83.94 222 VAL A C 1
ATOM 1636 O O . VAL A 1 222 ? 5.734 -3.896 -14.493 1.00 83.94 222 VAL A O 1
ATOM 1639 N N . VAL A 1 223 ? 3.949 -4.659 -13.383 1.00 79.06 223 VAL A N 1
ATOM 1640 C CA . VAL A 1 223 ? 3.714 -5.804 -14.279 1.00 79.06 223 VAL A CA 1
ATOM 1641 C C . VAL A 1 223 ? 3.385 -5.350 -15.704 1.00 79.06 223 VAL A C 1
ATOM 1643 O O . VAL A 1 223 ? 3.943 -5.892 -16.656 1.00 79.06 223 VAL A O 1
ATOM 1646 N N . LEU A 1 224 ? 2.524 -4.340 -15.857 1.00 75.12 224 LEU A N 1
ATOM 1647 C CA . LEU A 1 224 ? 2.180 -3.756 -17.156 1.00 75.12 224 LEU A CA 1
ATOM 1648 C C . LEU A 1 224 ? 3.407 -3.163 -17.848 1.00 75.12 224 LEU A C 1
ATOM 1650 O O . LEU A 1 224 ? 3.616 -3.405 -19.034 1.00 75.12 224 LEU A O 1
ATOM 1654 N N . ASN A 1 225 ? 4.236 -2.422 -17.115 1.00 78.31 225 ASN A N 1
ATOM 1655 C CA . ASN A 1 225 ? 5.412 -1.798 -17.699 1.00 78.31 225 ASN A CA 1
ATOM 1656 C C . ASN A 1 225 ? 6.510 -2.822 -18.015 1.00 78.31 225 ASN A C 1
ATOM 1658 O O . ASN A 1 225 ? 7.051 -2.784 -19.113 1.00 78.31 225 ASN A O 1
ATOM 1662 N N . VAL A 1 226 ? 6.769 -3.783 -17.120 1.00 73.94 226 VAL A N 1
ATOM 1663 C CA . VAL A 1 226 ? 7.780 -4.838 -17.323 1.00 73.94 226 VAL A CA 1
ATOM 1664 C C . VAL A 1 226 ? 7.434 -5.751 -18.506 1.00 73.94 226 VAL A C 1
ATOM 1666 O O . VAL A 1 226 ? 8.314 -6.325 -19.146 1.00 73.94 226 VAL A O 1
ATOM 1669 N N . PHE A 1 227 ? 6.146 -5.889 -18.823 1.00 73.19 227 PHE A N 1
ATOM 1670 C CA . PHE A 1 227 ? 5.712 -6.602 -20.020 1.00 73.19 227 PHE A CA 1
ATOM 1671 C C . PHE A 1 227 ? 6.112 -5.876 -21.317 1.00 73.19 227 PHE A C 1
ATOM 1673 O O . PHE A 1 227 ? 6.436 -6.533 -22.304 1.00 73.19 227 PHE A O 1
ATOM 1680 N N . LEU A 1 228 ? 6.111 -4.538 -21.318 1.00 71.06 228 LEU A N 1
ATOM 1681 C CA . LEU A 1 228 ? 6.502 -3.713 -22.468 1.00 71.06 228 LEU A CA 1
ATOM 1682 C C . LEU A 1 228 ? 8.004 -3.448 -22.551 1.00 71.06 228 LEU A C 1
ATOM 1684 O O . LEU A 1 228 ? 8.581 -3.413 -23.636 1.00 71.06 228 LEU A O 1
ATOM 1688 N N . HIS A 1 229 ? 8.621 -3.209 -21.401 1.00 75.06 229 HIS A N 1
ATOM 1689 C CA . HIS A 1 229 ? 9.998 -2.771 -21.269 1.00 75.06 229 HIS A CA 1
ATOM 1690 C C . HIS A 1 229 ? 10.705 -3.646 -20.237 1.00 75.06 229 HIS A C 1
ATOM 1692 O O . HIS A 1 229 ? 10.131 -3.957 -19.203 1.00 75.06 229 HIS A O 1
ATOM 1698 N N . PRO A 1 230 ? 11.976 -4.015 -20.436 1.00 71.56 230 PRO A N 1
ATOM 1699 C CA . PRO A 1 230 ? 12.700 -4.827 -19.457 1.00 71.56 230 PRO A CA 1
ATOM 1700 C C . PRO A 1 230 ? 12.974 -4.095 -18.127 1.00 71.56 230 PRO A C 1
ATOM 1702 O O . PRO A 1 230 ? 13.426 -4.721 -17.170 1.00 71.56 230 PRO A O 1
ATOM 1705 N N . PHE A 1 231 ? 12.710 -2.788 -18.053 1.00 79.50 231 PHE A N 1
ATOM 1706 C CA . PHE A 1 231 ? 12.885 -1.938 -16.878 1.00 79.50 231 PHE A CA 1
ATOM 1707 C C . PHE A 1 231 ? 11.768 -0.891 -16.795 1.00 79.50 231 PHE A C 1
ATOM 1709 O O . PHE A 1 231 ? 11.208 -0.501 -17.818 1.00 79.50 231 PHE A O 1
ATOM 1716 N N . LEU A 1 232 ? 11.478 -0.416 -15.575 1.00 79.88 232 LEU A N 1
ATOM 1717 C CA . LEU A 1 232 ? 10.571 0.713 -15.375 1.00 79.88 232 LEU A CA 1
ATOM 1718 C C . LEU A 1 232 ? 11.185 1.993 -15.928 1.00 79.88 232 LEU A C 1
ATOM 1720 O O . LEU A 1 232 ? 12.279 2.378 -15.533 1.00 79.88 232 LEU A O 1
ATOM 1724 N N . VAL A 1 233 ? 10.446 2.643 -16.819 1.00 82.25 233 VAL A N 1
ATOM 1725 C CA . VAL A 1 233 ? 10.790 3.949 -17.389 1.00 82.25 233 VAL A CA 1
ATOM 1726 C C . VAL A 1 233 ? 9.885 5.040 -16.829 1.00 82.25 233 VAL A C 1
ATOM 1728 O O . VAL A 1 233 ? 8.764 4.774 -16.384 1.00 82.25 233 VAL A O 1
ATOM 1731 N N . GLU A 1 234 ? 10.348 6.285 -16.869 1.00 81.19 234 GLU A N 1
ATOM 1732 C CA . GLU A 1 234 ? 9.501 7.445 -16.588 1.00 81.19 234 GLU A CA 1
ATOM 1733 C C . GLU A 1 234 ? 8.325 7.528 -17.586 1.00 81.19 234 GLU A C 1
ATOM 1735 O O . GLU A 1 234 ? 8.493 7.171 -18.756 1.00 81.19 234 GLU A O 1
ATOM 1740 N N . PRO A 1 235 ? 7.119 7.961 -17.162 1.00 80.94 235 PRO A N 1
ATOM 1741 C CA . PRO A 1 235 ? 6.740 8.451 -15.825 1.00 80.94 235 PRO A CA 1
ATOM 1742 C C . PRO A 1 235 ? 6.363 7.344 -14.812 1.00 80.94 235 PRO A C 1
ATOM 1744 O O . PRO A 1 235 ? 5.989 7.618 -13.668 1.00 80.94 235 PRO A O 1
ATOM 1747 N N . TRP A 1 236 ? 6.392 6.075 -15.229 1.00 82.44 236 TRP A N 1
ATOM 1748 C CA . TRP A 1 236 ? 5.863 4.948 -14.454 1.00 82.44 236 TRP A CA 1
ATOM 1749 C C . TRP A 1 236 ? 6.692 4.644 -13.209 1.00 82.44 236 TRP A C 1
ATOM 1751 O O . TRP A 1 236 ? 6.124 4.299 -12.173 1.00 82.44 236 TRP A O 1
ATOM 1761 N N . GLN A 1 237 ? 8.015 4.806 -13.288 1.00 85.38 237 GLN A N 1
ATOM 1762 C CA . GLN A 1 237 ? 8.912 4.655 -12.142 1.00 85.38 237 GLN A CA 1
ATOM 1763 C C . GLN A 1 237 ? 8.539 5.625 -11.014 1.00 85.38 237 GLN A C 1
ATOM 1765 O O . GLN A 1 237 ? 8.249 5.182 -9.898 1.00 85.38 237 GLN A O 1
ATOM 1770 N N . SER A 1 238 ? 8.459 6.924 -11.311 1.00 84.81 238 SER A N 1
ATOM 1771 C CA . SER A 1 238 ? 8.037 7.940 -10.343 1.00 84.81 238 SER A CA 1
ATOM 1772 C C . SER A 1 238 ? 6.631 7.681 -9.791 1.00 84.81 238 SER A C 1
ATOM 1774 O O . SER A 1 238 ? 6.409 7.815 -8.585 1.00 84.81 238 SER A O 1
ATOM 1776 N N . LEU A 1 239 ? 5.688 7.225 -10.625 1.00 86.31 239 LEU A N 1
ATOM 1777 C CA . LEU A 1 239 ? 4.330 6.890 -10.181 1.00 86.31 239 LEU A CA 1
ATOM 1778 C C . LEU A 1 239 ? 4.304 5.694 -9.212 1.00 86.31 239 LEU A C 1
ATOM 1780 O O . LEU A 1 239 ? 3.658 5.752 -8.165 1.00 86.31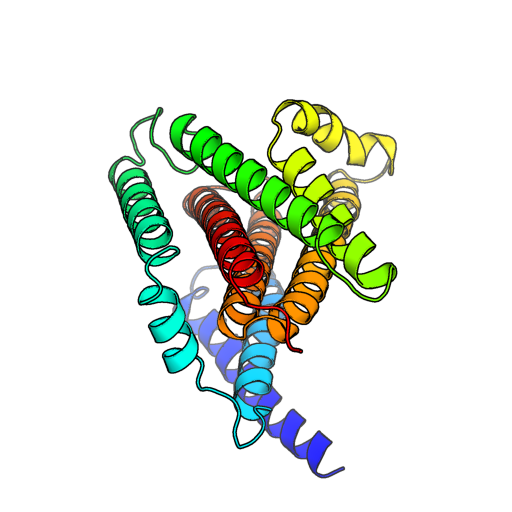 239 LEU A O 1
ATOM 1784 N N . VAL A 1 240 ? 5.041 4.622 -9.515 1.00 89.00 240 VAL A N 1
ATOM 1785 C CA . VAL A 1 240 ? 5.184 3.440 -8.646 1.00 89.00 240 VAL A CA 1
ATOM 1786 C C . VAL A 1 240 ? 5.800 3.821 -7.298 1.00 89.00 240 VAL A C 1
ATOM 1788 O O . VAL A 1 240 ? 5.325 3.358 -6.256 1.00 89.00 240 VAL A O 1
ATOM 1791 N N . LYS A 1 241 ? 6.810 4.702 -7.296 1.00 89.06 241 LYS A N 1
ATOM 1792 C CA . LYS A 1 241 ? 7.442 5.232 -6.076 1.00 89.06 241 LYS A CA 1
ATOM 1793 C C . LYS A 1 241 ? 6.487 6.107 -5.267 1.00 89.06 241 LYS A C 1
ATOM 1795 O O . LYS A 1 241 ? 6.410 5.941 -4.049 1.00 89.06 241 LYS A O 1
ATOM 1800 N N . ALA A 1 242 ? 5.710 6.968 -5.923 1.00 90.31 242 ALA A N 1
ATOM 1801 C CA . ALA A 1 242 ? 4.682 7.775 -5.273 1.00 90.31 242 ALA A CA 1
ATOM 1802 C C . ALA A 1 242 ? 3.613 6.892 -4.608 1.00 90.31 242 ALA A C 1
ATOM 1804 O O . ALA A 1 242 ? 3.288 7.097 -3.440 1.00 90.31 242 ALA A O 1
ATOM 1805 N N . LEU A 1 243 ? 3.131 5.847 -5.290 1.00 91.06 243 LEU A N 1
ATOM 1806 C CA . LEU A 1 243 ? 2.180 4.881 -4.720 1.00 91.06 243 LEU A CA 1
ATOM 1807 C C . LEU A 1 243 ? 2.769 4.094 -3.543 1.00 91.06 243 LEU A C 1
ATOM 1809 O O . LEU A 1 243 ? 2.079 3.856 -2.549 1.00 91.06 243 LEU A O 1
ATOM 1813 N N . GLY A 1 244 ? 4.049 3.721 -3.619 1.00 92.00 244 GLY A N 1
ATOM 1814 C CA . GLY A 1 244 ? 4.767 3.122 -2.493 1.00 92.00 244 GLY A CA 1
ATOM 1815 C C . GLY A 1 244 ? 4.856 4.074 -1.297 1.00 92.00 244 GLY A C 1
ATOM 1816 O O . GLY A 1 244 ? 4.587 3.678 -0.164 1.00 92.00 244 GLY A O 1
ATOM 1817 N N . SER A 1 245 ? 5.155 5.351 -1.545 1.00 92.88 245 SER A N 1
ATOM 1818 C CA . SER A 1 245 ? 5.179 6.402 -0.522 1.00 92.88 245 SER A CA 1
ATOM 1819 C C . SER A 1 245 ? 3.805 6.590 0.136 1.00 92.88 245 SER A C 1
ATOM 1821 O O . SER A 1 245 ? 3.715 6.582 1.366 1.00 92.88 245 SER A O 1
ATOM 1823 N N . LEU A 1 246 ? 2.737 6.667 -0.668 1.00 94.00 246 LEU A N 1
ATOM 1824 C CA . LEU A 1 246 ? 1.350 6.773 -0.201 1.00 94.00 246 LEU A CA 1
ATOM 1825 C C . LEU A 1 246 ? 0.926 5.553 0.620 1.00 94.00 246 LEU A C 1
ATOM 1827 O O . LEU A 1 246 ? 0.291 5.706 1.659 1.00 94.00 246 LEU A O 1
ATOM 1831 N N . THR A 1 247 ? 1.325 4.348 0.202 1.00 95.12 247 THR A N 1
ATOM 1832 C CA . THR A 1 247 ? 1.090 3.107 0.957 1.00 95.12 247 THR A CA 1
ATOM 1833 C C . THR A 1 247 ? 1.633 3.225 2.381 1.00 95.12 247 THR A C 1
ATOM 1835 O O . THR A 1 247 ? 0.911 2.946 3.340 1.00 95.12 247 THR A O 1
ATOM 1838 N N . MET A 1 248 ? 2.879 3.688 2.535 1.00 95.88 248 MET A N 1
ATOM 1839 C CA . MET A 1 248 ? 3.495 3.872 3.855 1.00 95.88 248 MET A CA 1
ATOM 1840 C C . MET A 1 248 ? 2.754 4.918 4.686 1.00 95.88 248 MET A C 1
ATOM 1842 O O . MET A 1 248 ? 2.520 4.705 5.874 1.00 95.88 248 MET A O 1
ATOM 1846 N N . THR A 1 249 ? 2.348 6.028 4.068 1.00 96.75 249 THR A N 1
ATOM 1847 C CA . THR A 1 249 ? 1.602 7.101 4.739 1.00 96.75 249 THR A CA 1
ATOM 1848 C C . THR A 1 249 ? 0.245 6.615 5.233 1.00 96.75 249 THR A C 1
ATOM 1850 O O . THR A 1 249 ? -0.109 6.836 6.392 1.00 96.75 249 THR A O 1
ATOM 1853 N N . PHE A 1 250 ? -0.505 5.910 4.386 1.00 97.25 250 PHE A N 1
ATOM 1854 C CA . PHE A 1 250 ? -1.806 5.359 4.741 1.00 97.25 250 PHE A CA 1
ATOM 1855 C C . PHE A 1 250 ? -1.698 4.291 5.831 1.00 97.25 250 PHE A C 1
ATOM 1857 O O . PHE A 1 250 ? -2.507 4.302 6.759 1.00 97.25 250 PHE A O 1
ATOM 1864 N N . LEU A 1 251 ? -0.676 3.428 5.796 1.00 96.81 251 LEU A N 1
ATOM 1865 C CA . LEU A 1 251 ? -0.434 2.461 6.873 1.00 96.81 251 LEU A CA 1
ATOM 1866 C C . LEU A 1 251 ? -0.052 3.130 8.186 1.00 96.81 251 LEU A C 1
ATOM 1868 O O . LEU A 1 251 ? -0.578 2.754 9.232 1.00 96.81 251 LEU A O 1
ATOM 1872 N N . LEU A 1 252 ? 0.827 4.130 8.138 1.00 97.75 252 LEU A N 1
ATOM 1873 C CA . LEU A 1 252 ? 1.232 4.887 9.317 1.00 97.75 252 LEU A CA 1
ATOM 1874 C C . LEU A 1 252 ? 0.024 5.576 9.961 1.00 97.75 252 LEU A C 1
ATOM 1876 O O . LEU A 1 252 ? -0.224 5.413 11.157 1.00 97.75 252 LEU A O 1
ATOM 1880 N N . ALA A 1 253 ? -0.766 6.290 9.158 1.00 97.44 253 ALA A N 1
ATOM 1881 C CA . ALA A 1 253 ? -1.988 6.947 9.600 1.00 97.44 253 ALA A CA 1
ATOM 1882 C C . ALA A 1 253 ? -3.009 5.940 10.156 1.00 97.44 253 ALA A C 1
ATOM 1884 O O . ALA A 1 253 ? -3.574 6.154 11.228 1.00 97.44 253 ALA A O 1
ATOM 1885 N N . SER A 1 254 ? -3.203 4.813 9.469 1.00 97.31 254 SER A N 1
ATOM 1886 C CA . SER A 1 254 ? -4.080 3.726 9.906 1.00 97.31 254 SER A CA 1
ATOM 1887 C C . SER A 1 254 ? -3.676 3.174 11.279 1.00 97.31 254 SER A C 1
ATOM 1889 O O . SER A 1 254 ? -4.499 3.115 12.198 1.00 97.31 254 SER A O 1
ATOM 1891 N N . ALA A 1 255 ? -2.396 2.835 11.458 1.00 96.94 255 ALA A N 1
ATOM 1892 C CA . ALA A 1 255 ? -1.873 2.310 12.715 1.00 96.94 255 ALA A CA 1
ATOM 1893 C C . ALA A 1 255 ? -1.994 3.335 13.856 1.00 96.94 255 ALA A C 1
ATOM 1895 O O . ALA A 1 255 ? -2.391 2.981 14.969 1.00 96.94 255 ALA A O 1
ATOM 1896 N N . LEU A 1 256 ? -1.741 4.617 13.574 1.00 97.00 256 LEU A N 1
ATOM 1897 C CA . LEU A 1 256 ? -1.891 5.707 14.539 1.00 97.00 256 LEU A CA 1
ATOM 1898 C C . LEU A 1 256 ? -3.346 5.876 15.003 1.00 97.00 256 LEU A C 1
ATOM 1900 O O . LEU A 1 256 ? -3.608 5.996 16.204 1.00 97.00 256 LEU A O 1
ATOM 1904 N N . LEU A 1 257 ? -4.309 5.842 14.076 1.00 96.38 257 LEU A N 1
ATOM 1905 C CA . LEU A 1 257 ? -5.737 5.902 14.407 1.00 96.38 257 LEU A CA 1
ATOM 1906 C C . LEU A 1 257 ? -6.180 4.697 15.238 1.00 96.38 257 LEU A C 1
ATOM 1908 O O . LEU A 1 257 ? -6.951 4.859 16.185 1.00 96.38 257 LEU A O 1
ATOM 1912 N N . ALA A 1 258 ? -5.688 3.504 14.903 1.00 95.25 258 ALA A N 1
ATOM 1913 C CA . ALA A 1 258 ? -6.025 2.279 15.616 1.00 95.25 258 ALA A CA 1
ATOM 1914 C C . ALA A 1 258 ? -5.438 2.227 17.034 1.00 95.25 258 ALA A C 1
ATOM 1916 O O . ALA A 1 258 ? -6.101 1.711 17.934 1.00 95.25 258 ALA A O 1
ATOM 1917 N N . LEU A 1 259 ? -4.239 2.778 17.257 1.00 94.31 259 LEU A N 1
ATOM 1918 C CA . LEU A 1 259 ? -3.642 2.903 18.594 1.00 94.31 259 LEU A CA 1
ATOM 1919 C C . LEU A 1 259 ? -4.428 3.854 19.492 1.00 94.31 259 LEU A C 1
ATOM 1921 O O . LEU A 1 259 ? -4.581 3.600 20.683 1.00 94.31 259 LEU A O 1
ATOM 1925 N N . ARG A 1 260 ? -4.946 4.941 18.916 1.00 93.56 260 ARG A N 1
ATOM 1926 C CA . ARG A 1 260 ? -5.736 5.947 19.640 1.00 93.56 260 ARG A CA 1
ATOM 1927 C C . ARG A 1 260 ? -7.191 5.526 19.861 1.00 93.56 260 ARG A C 1
ATOM 1929 O O . ARG A 1 260 ? -7.907 6.194 20.608 1.00 93.56 260 ARG A O 1
ATOM 1936 N N . ALA A 1 261 ? -7.641 4.441 19.232 1.00 90.56 261 ALA A N 1
ATOM 1937 C CA . ALA A 1 261 ? -8.971 3.899 19.456 1.00 90.56 261 ALA A CA 1
ATOM 1938 C C . ALA A 1 261 ? -9.060 3.303 20.868 1.00 90.56 261 ALA A C 1
ATOM 1940 O O . ALA A 1 261 ? -8.312 2.385 21.220 1.00 90.56 261 ALA A O 1
ATOM 1941 N N . ARG A 1 262 ? -9.998 3.809 21.679 1.00 77.12 262 ARG A N 1
ATOM 1942 C CA . ARG A 1 262 ? -10.280 3.232 23.000 1.00 77.12 262 ARG A CA 1
ATOM 1943 C C . ARG A 1 262 ? -10.682 1.760 22.820 1.00 77.12 262 ARG A C 1
ATOM 1945 O O . ARG A 1 262 ? -11.436 1.462 21.893 1.00 77.12 262 ARG A O 1
ATOM 1952 N N . PRO A 1 263 ? -10.192 0.831 23.660 1.00 67.06 263 PRO A N 1
ATOM 1953 C CA . PRO A 1 263 ? -10.664 -0.545 23.612 1.00 67.06 263 PRO A CA 1
ATOM 1954 C C . PRO A 1 263 ? -12.180 -0.547 23.841 1.00 67.06 263 PRO A C 1
ATOM 1956 O O . PRO A 1 263 ? -12.655 0.062 24.801 1.00 67.06 263 PRO A O 1
ATOM 1959 N N . ALA A 1 264 ? -12.926 -1.182 22.934 1.00 59.34 264 ALA A N 1
ATOM 1960 C CA . ALA A 1 264 ? -14.341 -1.453 23.152 1.00 59.34 264 ALA A CA 1
ATOM 1961 C C . ALA A 1 264 ? -14.451 -2.278 24.445 1.00 59.34 264 ALA A C 1
ATOM 1963 O O . ALA A 1 264 ? -13.803 -3.324 24.543 1.00 59.34 264 ALA A O 1
ATOM 1964 N N . ARG A 1 265 ? -15.148 -1.729 25.446 1.00 51.31 265 ARG A N 1
ATOM 1965 C CA . ARG A 1 265 ? -15.454 -2.421 26.703 1.00 51.31 265 ARG A CA 1
ATOM 1966 C C . ARG A 1 265 ? -16.495 -3.501 26.458 1.00 51.31 265 ARG A C 1
ATOM 1968 O O . ARG A 1 265 ? -17.384 -3.249 25.616 1.00 51.31 265 ARG A O 1
#

Secondary structure (DSSP, 8-state):
-HHHHHHHHHHHHHHHHHHHHIIIII-TTS-HHHHHHHHHHHHHHHHHHHHHHHTPPTTPPPHHHHHHHHHH-TTTHHHHHHHHHHHHHHHHTTTSTTT-TTT-HHHHHHHHHHHHHHHHHHHHHHHH--S-HHHHHHHHHHHHHHHHHH-GGGHHHHHHHHHHHSTTS-HHHHHHHHHHHHHHHHHHHHHHHHHHHHTT-HHHHHHHHHHHHHHHHHHHHHHHHHHHSSS--TTHHHHHHHHHHHHHHHHHHHHHHHHHSPPP-